Protein AF-A0A965Y300-F1 (afdb_monomer)

pLDDT: mean 91.65, std 8.24, range [43.53, 98.25]

Solvent-accessible surface area (backbone atoms only — not comparable to full-atom values): 9034 Å² total; per-residue (Å²): 106,42,40,61,54,12,50,71,74,37,79,78,33,59,65,44,35,56,53,56,59,68,50,30,27,71,57,97,33,49,33,49,81,75,64,31,60,36,28,27,30,30,37,15,33,49,29,26,49,52,51,49,49,50,38,57,77,46,62,41,74,92,46,74,70,48,49,50,31,40,51,47,46,22,57,44,18,36,52,26,38,32,55,70,22,31,49,30,15,43,50,11,29,53,51,39,38,74,78,44,101,51,51,55,56,37,67,72,44,45,48,37,41,46,47,37,40,78,49,11,23,47,11,39,69,69,32,56,67,47,6,21,50,49,15,30,49,32,53,53,42,44,76,54,51,47,64,80,52,72,62,73,58,84,57,43,54,60,52,29,44,51,55,47,48,69,54,48,52,60,50,54,50,56,54,55,58,57,75,78,106

Radius of gyration: 16.43 Å; Cα contacts (8 Å, |Δi|>4): 284; chains: 1; bounding box: 40×44×45 Å

Foldseek 3Di:
DLLVVLCVVDVPLVVLLVVLQLALLQPQDQSCVVRHRSSLSNQLVQQLVLLVVLCVVLLEDDDDLLVVLSNVRSVCSSRRAGSNLLVLLLLLLVVLCVPDPDGSHDPLSSNLSSLLSVCSSLCSPLHSVSNSPSSNQLSVQLVPCCVVCVVPDPPSSVVSSVVSCVPSVVVSVVVVVVVVD

Mean predicted aligned error: 4.41 Å

Sequence (181 aa):
LFIITGIFLDRESIPSLRSLWRNSGRLIADFVDMFDFPATLINMGASGLLATGYLYFSGGDFNGPTLGGLLTIAGFSAMGKTPVNITPILLGVMLGSVTKTWSLTDPPIQLAALFSTTLAPIAGEFGWMAGVLAGYIHSSVVLNVGVLHAGFNLYNNGFAGGMVAAILVPLLEAFRGREKR

Secondary structure (DSSP, 8-state):
-HHHHHHHH-TT-HHHHHHHHT----S--BHHHHT-HHHHHHHHHHHHHHHHHHHHHTT---SHHHHHHHHHHHHHTTBT--HHHHHHHHHHHHHHHHHSS--TTSHHHHHHHHHHGGGHHHHHHH-HHHHHHHHHHHHHHHHHHHHHTTT--TTHHHHHHHHHHHHHHHHHHHHHHHHT-

Nearest PDB structures (foldseek):
  5f3q-assembly1_B  TM=2.244E-01  e=4.423E+00  Entamoeba histolytica

Structure (mmCIF, N/CA/C/O backbone):
data_AF-A0A965Y300-F1
#
_entry.id   AF-A0A965Y300-F1
#
loop_
_atom_site.group_PDB
_atom_site.id
_atom_site.type_symbol
_atom_site.label_atom_id
_atom_site.label_alt_id
_atom_site.label_comp_id
_atom_site.label_asym_id
_atom_site.label_entity_id
_atom_site.label_seq_id
_atom_site.pdbx_PDB_ins_code
_atom_site.Cartn_x
_atom_site.Cartn_y
_atom_site.Cartn_z
_atom_site.occupancy
_atom_site.B_iso_or_equiv
_atom_site.auth_seq_id
_atom_site.auth_comp_id
_atom_site.auth_asym_id
_atom_site.auth_atom_id
_atom_site.pdbx_PDB_model_num
ATOM 1 N N . LEU A 1 1 ? -3.215 -15.443 11.791 1.00 88.19 1 LEU A N 1
ATOM 2 C CA . LEU A 1 1 ? -2.786 -15.111 13.168 1.00 88.19 1 LEU A CA 1
ATOM 3 C C . LEU A 1 1 ? -3.402 -13.797 13.640 1.00 88.19 1 LEU A C 1
ATOM 5 O O . LEU A 1 1 ? -4.291 -13.877 14.467 1.00 88.19 1 LEU A O 1
ATOM 9 N N . PHE A 1 2 ? -3.046 -12.634 13.074 1.00 92.88 2 PHE A N 1
ATOM 10 C CA . PHE A 1 2 ? -3.526 -11.330 13.573 1.00 92.88 2 PHE A CA 1
ATOM 11 C C . PHE A 1 2 ? -5.050 -11.191 13.697 1.00 92.88 2 PHE A C 1
ATOM 13 O O . PHE A 1 2 ? -5.520 -10.774 14.746 1.00 92.88 2 PHE A O 1
ATOM 20 N N . ILE A 1 3 ? -5.822 -11.616 12.688 1.00 92.44 3 ILE A N 1
ATOM 21 C CA . ILE A 1 3 ? -7.298 -11.584 12.752 1.00 92.44 3 ILE A CA 1
ATOM 22 C C . ILE A 1 3 ? -7.816 -12.425 13.921 1.00 92.44 3 ILE A C 1
ATOM 24 O O . ILE A 1 3 ? -8.642 -11.970 14.701 1.00 92.44 3 ILE A O 1
ATOM 28 N N . ILE A 1 4 ? -7.297 -13.647 14.054 1.00 91.56 4 ILE A N 1
ATOM 29 C CA . ILE A 1 4 ? -7.693 -14.581 15.110 1.00 91.56 4 ILE A CA 1
ATOM 30 C C . ILE A 1 4 ? -7.360 -13.975 16.478 1.00 91.56 4 ILE A C 1
ATOM 32 O O . ILE A 1 4 ? -8.224 -13.913 17.344 1.00 91.56 4 ILE A O 1
ATOM 36 N N . THR A 1 5 ? -6.137 -13.469 16.653 1.00 91.06 5 THR A N 1
ATOM 37 C CA . THR A 1 5 ? -5.694 -12.824 17.894 1.00 91.06 5 THR A CA 1
ATOM 38 C C . THR A 1 5 ? -6.539 -11.598 18.236 1.00 91.06 5 THR A C 1
ATOM 40 O O . THR A 1 5 ? -6.961 -11.474 19.379 1.00 91.06 5 THR A O 1
ATOM 43 N N . GLY A 1 6 ? -6.846 -10.730 17.269 1.00 90.06 6 GLY A N 1
ATOM 44 C CA . GLY A 1 6 ? -7.696 -9.560 17.499 1.00 90.06 6 GLY A CA 1
ATOM 45 C C . GLY A 1 6 ? -9.111 -9.937 17.948 1.00 90.06 6 GLY A C 1
ATOM 46 O O . GLY A 1 6 ? -9.593 -9.397 18.935 1.00 90.06 6 GLY A O 1
ATOM 47 N N . ILE A 1 7 ? -9.729 -10.943 17.315 1.00 89.19 7 ILE A N 1
ATOM 48 C CA . ILE A 1 7 ? -11.056 -11.451 17.715 1.00 89.19 7 ILE A CA 1
ATOM 49 C C . ILE A 1 7 ? -11.035 -12.068 19.124 1.00 89.19 7 ILE A C 1
ATOM 51 O O . ILE A 1 7 ? -12.022 -11.978 19.854 1.00 89.19 7 ILE A O 1
ATOM 55 N N . PHE A 1 8 ? -9.934 -12.720 19.515 1.00 90.75 8 PHE A N 1
ATOM 56 C CA . PHE A 1 8 ? -9.790 -13.279 20.863 1.00 90.75 8 PHE A CA 1
ATOM 57 C C . PHE A 1 8 ? -9.576 -12.214 21.940 1.00 90.75 8 PHE A C 1
ATOM 59 O O . PHE A 1 8 ? -10.018 -12.424 23.066 1.00 90.75 8 PHE A O 1
ATOM 66 N N . LEU A 1 9 ? -8.894 -11.113 21.613 1.00 90.00 9 LEU A N 1
ATOM 67 C CA . LEU A 1 9 ? -8.632 -10.027 22.557 1.00 90.00 9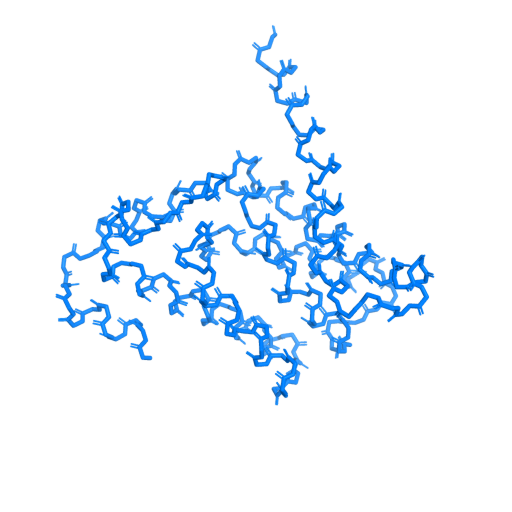 LEU A CA 1
ATOM 68 C C . LEU A 1 9 ? -9.880 -9.191 22.833 1.00 90.00 9 LEU A C 1
ATOM 70 O O . LEU A 1 9 ? -10.108 -8.831 23.983 1.00 90.00 9 LEU A O 1
ATOM 74 N N . ASP A 1 10 ? -10.685 -8.913 21.808 1.00 84.12 10 ASP A N 1
ATOM 75 C CA . ASP A 1 10 ? -11.967 -8.241 21.992 1.00 84.12 10 ASP A CA 1
ATOM 76 C C . ASP A 1 10 ? -12.970 -8.596 20.885 1.00 84.12 10 ASP A C 1
ATOM 78 O O . ASP A 1 10 ? -12.745 -8.350 19.693 1.00 84.12 10 ASP A O 1
ATOM 82 N N . ARG A 1 11 ? -14.114 -9.152 21.299 1.00 69.56 11 ARG A N 1
ATOM 83 C CA . ARG A 1 11 ? -15.220 -9.520 20.405 1.00 69.56 11 ARG A CA 1
ATOM 84 C C . ARG A 1 11 ? -16.096 -8.327 20.018 1.00 69.56 11 ARG A C 1
ATOM 86 O O . ARG A 1 11 ? -16.776 -8.410 18.999 1.00 69.56 11 ARG A O 1
ATOM 93 N N . GLU A 1 12 ? -16.036 -7.228 20.768 1.00 74.12 12 GLU A N 1
ATOM 94 C CA . GLU A 1 12 ? -16.766 -5.985 20.490 1.00 74.12 12 GLU A CA 1
ATOM 95 C C . GLU A 1 12 ? -15.951 -5.007 19.621 1.00 74.12 12 GLU A C 1
ATOM 97 O O . GLU A 1 12 ? -16.368 -3.877 19.406 1.00 74.12 12 GLU A O 1
ATOM 102 N N . SER A 1 13 ? -14.827 -5.435 19.030 1.00 75.88 13 SER A N 1
ATOM 103 C CA . SER A 1 13 ? -13.944 -4.600 18.187 1.00 75.88 13 SER A CA 1
ATOM 104 C C . SER A 1 13 ? -14.524 -4.217 16.808 1.00 75.88 13 SER A C 1
ATOM 106 O O . SER A 1 13 ? -13.908 -3.479 16.033 1.00 75.88 13 SER A O 1
ATOM 108 N N . ILE A 1 14 ? -15.730 -4.688 16.467 1.00 78.38 14 ILE A N 1
ATOM 109 C CA . ILE A 1 14 ? -16.374 -4.468 15.159 1.00 78.38 14 ILE A CA 1
ATOM 110 C C . ILE A 1 14 ? -16.688 -2.979 14.880 1.00 78.38 14 ILE A C 1
ATOM 112 O O . ILE A 1 14 ? -16.413 -2.517 13.764 1.00 78.38 14 ILE A O 1
ATOM 116 N N . PRO A 1 15 ? -17.242 -2.185 15.821 1.00 84.19 15 PRO A N 1
ATOM 117 C CA . PRO A 1 15 ? -17.490 -0.759 15.609 1.00 84.19 15 PRO A CA 1
ATOM 118 C C . PRO A 1 15 ? -16.193 0.046 15.442 1.00 84.19 15 PRO A C 1
ATOM 120 O O . PRO A 1 15 ? -16.130 0.915 14.563 1.00 84.19 15 PRO A O 1
ATOM 123 N N . SER A 1 16 ? -15.151 -0.275 16.219 1.00 87.38 16 SER A N 1
ATOM 124 C CA . SER A 1 16 ? -13.811 0.313 16.083 1.00 87.38 16 SER A CA 1
ATOM 125 C C . SER A 1 16 ? -13.220 0.015 14.710 1.00 87.38 16 SER A C 1
ATOM 127 O O . SER A 1 16 ? -12.802 0.935 14.011 1.00 87.38 16 SER A O 1
ATOM 129 N N . LEU A 1 17 ? -13.295 -1.240 14.248 1.00 90.06 17 LEU A N 1
ATOM 130 C CA . LEU A 1 17 ? -12.824 -1.645 12.921 1.00 90.06 17 LEU A CA 1
ATOM 131 C C . LEU A 1 17 ? -13.546 -0.900 11.792 1.00 90.06 17 LEU A C 1
ATOM 133 O O . LEU A 1 17 ? -12.923 -0.461 10.825 1.00 90.06 17 LEU A O 1
ATOM 137 N N . ARG A 1 18 ? -14.865 -0.711 11.914 1.00 89.31 18 ARG A N 1
ATOM 138 C CA . ARG A 1 18 ? -15.644 0.046 10.924 1.00 89.31 18 ARG A CA 1
ATOM 139 C C . ARG A 1 18 ? -15.222 1.513 10.870 1.00 89.31 18 ARG A C 1
ATOM 141 O O . ARG A 1 18 ? -15.182 2.093 9.784 1.00 89.31 18 ARG A O 1
ATOM 148 N N . SER A 1 19 ? -14.938 2.112 12.022 1.00 90.00 19 SER A N 1
ATOM 149 C CA . SER A 1 19 ? -14.438 3.487 12.114 1.00 90.00 19 SER A CA 1
ATOM 150 C C . SER A 1 19 ? -13.020 3.599 11.547 1.00 90.00 19 SER A C 1
ATOM 152 O O . SER A 1 19 ? -12.747 4.514 10.771 1.00 90.00 19 SER A O 1
ATOM 154 N N . LEU A 1 20 ? -12.170 2.608 11.825 1.00 92.38 20 LEU A N 1
ATOM 155 C CA . LEU A 1 20 ? -10.817 2.483 11.288 1.00 92.38 20 LEU A CA 1
ATOM 156 C C . LEU A 1 20 ? -10.834 2.419 9.756 1.00 92.38 20 LEU A C 1
ATOM 158 O O . LEU A 1 20 ? -10.138 3.188 9.100 1.00 92.38 20 LEU A O 1
ATOM 162 N N . TRP A 1 21 ? -11.683 1.585 9.152 1.00 92.19 21 TRP A N 1
ATOM 163 C CA . TRP A 1 21 ? -11.785 1.475 7.688 1.00 92.19 21 TRP A CA 1
ATOM 164 C C . TRP A 1 21 ? -12.327 2.721 6.986 1.00 92.19 21 TRP A C 1
ATOM 166 O O . TRP A 1 21 ? -12.150 2.862 5.777 1.00 92.19 21 TRP A O 1
ATOM 176 N N . ARG A 1 22 ? -12.973 3.627 7.725 1.00 88.94 22 ARG A N 1
ATOM 177 C CA . ARG A 1 22 ? -13.424 4.932 7.219 1.00 88.94 22 ARG A CA 1
ATOM 178 C C . ARG A 1 22 ? -12.369 6.027 7.365 1.00 88.94 22 ARG A C 1
ATOM 180 O O . ARG A 1 22 ? -12.574 7.121 6.846 1.00 88.94 22 ARG A O 1
ATOM 187 N N . ASN A 1 23 ? -11.271 5.766 8.070 1.00 90.62 23 ASN A N 1
ATOM 188 C CA . ASN A 1 23 ? -10.188 6.724 8.226 1.00 90.62 23 ASN A CA 1
ATOM 189 C C . ASN A 1 23 ? -9.423 6.900 6.903 1.00 90.62 23 ASN A C 1
ATOM 191 O O . ASN A 1 23 ? -9.138 5.923 6.210 1.00 90.62 23 ASN A O 1
ATOM 195 N N . SER A 1 24 ? -9.065 8.142 6.556 1.00 86.44 24 SER A N 1
ATOM 196 C CA . SER A 1 24 ? -8.336 8.425 5.313 1.00 86.44 24 SER A CA 1
ATOM 197 C C . SER A 1 24 ? -6.884 7.940 5.342 1.00 86.44 24 SER A C 1
ATOM 199 O O . SER A 1 24 ? -6.310 7.670 4.289 1.00 86.44 24 SER A O 1
ATOM 201 N N . GLY A 1 25 ? -6.285 7.812 6.531 1.00 80.44 25 GLY A N 1
ATOM 202 C CA . GLY A 1 25 ? -4.898 7.389 6.718 1.00 80.44 25 GLY A CA 1
ATOM 203 C C . GLY A 1 25 ? -3.850 8.440 6.347 1.00 80.44 25 GLY A C 1
ATOM 204 O O . GLY A 1 25 ? -2.675 8.108 6.232 1.00 80.44 25 GLY A O 1
ATOM 205 N N . ARG A 1 26 ? -4.263 9.695 6.110 1.00 75.06 26 ARG A N 1
ATOM 206 C CA . ARG A 1 26 ? -3.400 10.776 5.602 1.00 75.06 26 ARG A CA 1
ATOM 207 C C . ARG A 1 26 ? -2.454 11.382 6.643 1.00 75.06 26 ARG A C 1
ATOM 209 O O . ARG A 1 26 ? -1.365 11.821 6.284 1.00 75.06 26 ARG A O 1
ATOM 216 N N . LEU A 1 27 ? -2.871 11.464 7.902 1.00 63.09 27 LEU A N 1
ATOM 217 C CA . LEU A 1 27 ? -1.995 11.887 9.001 1.00 63.09 27 LEU A CA 1
ATOM 218 C C . LEU A 1 27 ? -1.149 10.688 9.453 1.00 63.09 27 LEU A C 1
ATOM 220 O O . LEU A 1 27 ? -1.460 9.567 9.056 1.00 63.09 27 LEU A O 1
ATOM 224 N N . ILE A 1 28 ? -0.093 10.897 10.254 1.00 66.62 28 ILE A N 1
ATOM 225 C CA . ILE A 1 28 ? 0.624 9.801 10.940 1.00 66.62 28 ILE A CA 1
ATOM 226 C C . ILE A 1 28 ? -0.380 9.158 11.907 1.00 66.62 28 ILE A C 1
ATOM 228 O O . ILE A 1 28 ? -0.468 9.518 13.074 1.00 66.62 28 ILE A O 1
ATOM 232 N N . ALA A 1 29 ? -1.242 8.311 11.354 1.00 74.56 29 ALA A N 1
ATOM 233 C CA . ALA A 1 29 ? -2.401 7.754 12.009 1.00 74.56 29 ALA A CA 1
ATOM 234 C C . ALA A 1 29 ? -1.941 6.474 12.678 1.00 74.56 29 ALA A C 1
ATOM 236 O O . ALA A 1 29 ? -1.864 5.432 12.030 1.00 74.56 29 ALA A O 1
ATOM 237 N N . ASP A 1 30 ? -1.580 6.576 13.949 1.00 87.69 30 ASP A N 1
ATOM 238 C CA . ASP A 1 30 ? -1.340 5.403 14.770 1.00 87.69 30 ASP A CA 1
ATOM 239 C C . ASP A 1 30 ? -2.695 4.778 15.117 1.00 87.69 30 ASP A C 1
ATOM 241 O O . ASP A 1 30 ? -3.427 5.266 15.975 1.00 87.69 30 ASP A O 1
ATOM 245 N N . PHE A 1 31 ? -3.082 3.724 14.395 1.00 90.69 31 PHE A N 1
ATOM 246 C CA . PHE A 1 31 ? -4.386 3.094 14.600 1.00 90.69 31 PHE A CA 1
ATOM 247 C C . PHE A 1 31 ? -4.508 2.396 15.955 1.00 90.69 31 PHE A C 1
ATOM 249 O O . PHE A 1 31 ? -5.631 2.249 16.445 1.00 90.69 31 PHE A O 1
ATOM 256 N N . VAL A 1 32 ? -3.382 2.021 16.576 1.00 90.75 32 VAL A N 1
ATOM 257 C CA . VAL A 1 32 ? -3.384 1.433 17.920 1.00 90.75 32 VAL A CA 1
ATOM 258 C C . VAL A 1 32 ? -3.837 2.471 18.940 1.00 90.75 32 VAL A C 1
ATOM 260 O O . VAL A 1 32 ? -4.654 2.151 19.799 1.00 90.75 32 VAL A O 1
ATOM 263 N N . ASP A 1 33 ? -3.343 3.703 18.812 1.00 89.81 33 ASP A N 1
ATOM 264 C CA . ASP A 1 33 ? -3.707 4.826 19.682 1.00 89.81 33 ASP A CA 1
ATOM 265 C C . ASP A 1 33 ? -5.100 5.394 19.348 1.00 89.81 33 ASP A C 1
ATOM 267 O O . ASP A 1 33 ? -5.886 5.719 20.233 1.00 89.81 33 ASP A O 1
ATOM 271 N N . MET A 1 34 ? -5.446 5.477 18.059 1.00 89.00 34 MET A N 1
ATOM 272 C CA . MET A 1 34 ? -6.677 6.135 17.602 1.00 89.00 34 MET A CA 1
ATOM 273 C C . MET A 1 34 ? -7.957 5.298 17.726 1.00 89.00 34 MET A C 1
ATOM 275 O O . MET A 1 34 ? -9.037 5.882 17.831 1.00 89.00 34 MET A O 1
ATOM 279 N N . PHE A 1 35 ? -7.877 3.969 17.616 1.00 87.81 35 PHE A N 1
ATOM 280 C CA . PHE A 1 35 ? -9.060 3.099 17.589 1.00 87.81 35 PHE A CA 1
ATOM 281 C C . PHE A 1 35 ? -9.017 2.072 18.709 1.00 87.81 35 PHE A C 1
ATOM 283 O O . PHE A 1 35 ? -9.847 2.141 19.607 1.00 87.81 35 PHE A O 1
ATOM 290 N N . ASP A 1 36 ? -8.071 1.138 18.631 1.00 89.69 36 ASP A N 1
ATOM 291 C CA . ASP A 1 36 ? -7.703 0.169 19.663 1.00 89.69 36 ASP A CA 1
ATOM 292 C C . ASP A 1 36 ? -6.701 -0.850 19.075 1.00 89.69 36 ASP A C 1
ATOM 294 O O . ASP A 1 36 ? -6.490 -0.971 17.858 1.00 89.69 36 ASP A O 1
ATOM 298 N N . PHE A 1 37 ? -6.060 -1.618 19.956 1.00 92.50 37 PHE A N 1
ATOM 299 C CA . PHE A 1 37 ? -5.127 -2.668 19.555 1.00 92.50 37 PHE A CA 1
ATOM 300 C C . PHE A 1 37 ? -5.806 -3.846 18.816 1.00 92.50 37 PHE A C 1
ATOM 302 O O . PHE A 1 37 ? -5.288 -4.257 17.770 1.00 92.50 37 PHE A O 1
ATOM 309 N N . PRO A 1 38 ? -6.956 -4.396 19.271 1.00 93.62 38 PRO A N 1
ATOM 310 C CA . PRO A 1 38 ? -7.603 -5.528 18.605 1.00 93.62 38 PRO A CA 1
ATOM 311 C C . PRO A 1 38 ? -8.089 -5.228 17.179 1.00 93.62 38 PRO A C 1
ATOM 313 O O . PRO A 1 38 ? -7.806 -6.020 16.275 1.00 93.62 38 PRO A O 1
ATOM 316 N N . ALA A 1 39 ? -8.756 -4.094 16.926 1.00 93.50 39 ALA A N 1
ATOM 317 C CA . ALA A 1 39 ? -9.197 -3.728 15.578 1.00 93.50 39 ALA A CA 1
ATOM 318 C C . ALA A 1 39 ? -8.005 -3.440 14.665 1.00 93.50 39 ALA A C 1
ATOM 320 O O . ALA A 1 39 ? -8.040 -3.798 13.485 1.00 93.50 39 ALA A O 1
ATOM 321 N N . THR A 1 40 ? -6.919 -2.877 15.205 1.00 94.81 40 THR A N 1
ATOM 322 C CA . THR A 1 40 ? -5.676 -2.694 14.447 1.00 94.81 40 THR A CA 1
ATOM 323 C C . THR A 1 40 ? -5.086 -4.033 14.009 1.00 94.81 40 THR A C 1
ATOM 325 O O . THR A 1 40 ? -4.780 -4.198 12.829 1.00 94.81 40 THR A O 1
ATOM 328 N N . LEU A 1 41 ? -5.013 -5.037 14.892 1.00 95.62 41 LEU A N 1
ATOM 329 C CA . LEU A 1 41 ? -4.569 -6.387 14.516 1.00 95.62 41 LEU A CA 1
ATOM 330 C C . LEU A 1 41 ? -5.465 -7.013 13.437 1.00 95.62 41 LEU A C 1
ATOM 332 O O . LEU A 1 41 ? -4.962 -7.601 12.474 1.00 95.62 41 LEU A O 1
ATOM 336 N N . ILE A 1 42 ? -6.788 -6.869 13.558 1.00 96.06 42 ILE A N 1
ATOM 337 C CA . ILE A 1 42 ? -7.721 -7.365 12.538 1.00 96.06 42 ILE A CA 1
ATOM 338 C C . ILE A 1 42 ? -7.466 -6.662 11.200 1.00 96.06 42 ILE A C 1
ATOM 340 O O . ILE A 1 42 ? -7.365 -7.336 10.175 1.00 96.06 42 ILE A O 1
ATOM 344 N N . ASN A 1 43 ? -7.282 -5.339 11.201 1.00 96.56 43 ASN A N 1
ATOM 345 C CA . ASN A 1 43 ? -6.962 -4.563 10.006 1.00 96.56 43 ASN A CA 1
ATOM 346 C C . ASN A 1 43 ? -5.634 -4.999 9.365 1.00 96.56 43 ASN A C 1
ATOM 348 O O . ASN A 1 43 ? -5.590 -5.243 8.162 1.00 96.56 43 ASN A O 1
ATOM 352 N N . MET A 1 44 ? -4.575 -5.179 10.160 1.00 97.19 44 MET A N 1
ATOM 353 C CA . MET A 1 44 ? -3.276 -5.667 9.682 1.00 97.19 44 MET A CA 1
ATOM 354 C C . MET A 1 44 ? -3.392 -7.039 9.017 1.00 97.19 44 MET A C 1
ATOM 356 O O . MET A 1 44 ? -2.845 -7.267 7.936 1.00 97.19 44 MET A O 1
ATOM 360 N N . GLY A 1 45 ? -4.137 -7.953 9.641 1.00 97.31 45 GLY A N 1
ATOM 361 C CA . GLY A 1 45 ? -4.388 -9.275 9.084 1.00 97.31 45 GLY A CA 1
ATOM 362 C C . GLY A 1 45 ? -5.234 -9.235 7.810 1.00 97.31 45 GLY A C 1
ATOM 363 O O . GLY A 1 45 ? -4.912 -9.935 6.853 1.00 97.31 45 GLY A O 1
ATOM 364 N N . ALA A 1 46 ? -6.276 -8.403 7.769 1.00 97.19 46 ALA A N 1
ATOM 365 C CA . ALA A 1 46 ? -7.141 -8.248 6.603 1.00 97.19 46 ALA A CA 1
ATOM 366 C C . ALA A 1 46 ? -6.391 -7.640 5.407 1.00 97.19 46 ALA A C 1
ATOM 368 O O . ALA A 1 46 ? -6.496 -8.157 4.298 1.00 97.19 46 ALA A O 1
ATOM 369 N N . SER A 1 47 ? -5.585 -6.598 5.628 1.00 97.75 47 SER A N 1
ATOM 370 C CA . SER A 1 47 ? -4.738 -5.994 4.592 1.00 97.75 47 SER A CA 1
ATOM 371 C C . SER A 1 47 ? -3.677 -6.967 4.078 1.00 97.75 47 SER A C 1
ATOM 373 O O . SER A 1 47 ? -3.438 -7.039 2.874 1.00 97.75 47 SER A O 1
ATOM 375 N N . GLY A 1 48 ? -3.070 -7.751 4.977 1.00 97.50 48 GLY A N 1
ATOM 376 C CA . GLY A 1 48 ? -2.142 -8.815 4.603 1.00 97.50 48 GLY A CA 1
ATOM 377 C C . GLY A 1 48 ? -2.811 -9.870 3.719 1.00 97.50 48 GLY A C 1
ATOM 378 O O . GLY A 1 48 ? -2.299 -10.172 2.647 1.00 97.50 48 GLY A O 1
ATOM 379 N N . LEU A 1 49 ? -3.990 -10.367 4.113 1.00 97.81 49 LEU A N 1
ATOM 380 C CA . LEU A 1 49 ? -4.761 -11.326 3.313 1.00 97.81 49 LEU A CA 1
ATOM 381 C C . LEU A 1 49 ? -5.201 -10.751 1.966 1.00 97.81 49 LEU A C 1
ATOM 383 O O . LEU A 1 49 ? -5.140 -11.465 0.969 1.00 97.81 49 LEU A O 1
ATOM 387 N N . LEU A 1 50 ? -5.606 -9.479 1.916 1.00 98.19 50 LEU A N 1
ATOM 388 C CA . LEU A 1 50 ? -5.935 -8.797 0.665 1.00 98.19 50 LEU A CA 1
ATOM 389 C C . LEU A 1 50 ? -4.731 -8.793 -0.285 1.00 98.19 50 LEU A C 1
ATOM 391 O O . LEU A 1 50 ? -4.865 -9.173 -1.446 1.00 98.19 50 LEU A O 1
ATOM 395 N N . ALA A 1 51 ? -3.553 -8.405 0.205 1.00 97.6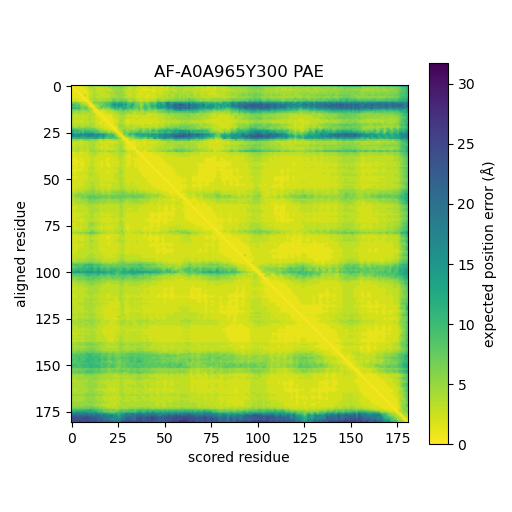2 51 ALA A N 1
ATOM 396 C CA . ALA A 1 51 ? -2.339 -8.362 -0.602 1.00 97.62 51 ALA A CA 1
ATOM 397 C C . ALA A 1 51 ? -1.852 -9.762 -1.012 1.00 97.62 51 ALA A C 1
ATOM 399 O O . ALA A 1 51 ? -1.413 -9.960 -2.143 1.00 97.62 51 ALA A O 1
ATOM 400 N N . THR A 1 52 ? -1.967 -10.751 -0.121 1.00 97.94 52 THR A N 1
ATOM 401 C CA . THR A 1 52 ? -1.666 -12.155 -0.433 1.00 97.94 52 THR A CA 1
ATOM 402 C C . THR A 1 52 ? -2.618 -12.702 -1.490 1.00 97.94 52 THR A C 1
ATOM 404 O O . THR A 1 52 ? -2.168 -13.338 -2.438 1.00 97.94 52 THR A O 1
ATOM 407 N N . GLY A 1 53 ? -3.918 -12.429 -1.360 1.00 97.62 53 GLY A N 1
ATOM 408 C CA . GLY A 1 53 ? -4.924 -12.808 -2.346 1.00 97.62 53 GLY A CA 1
ATOM 409 C C . GLY A 1 53 ? -4.644 -12.163 -3.698 1.00 97.62 53 GLY A C 1
ATOM 410 O O . GLY A 1 53 ? -4.626 -12.862 -4.705 1.00 97.62 53 GLY A O 1
ATOM 411 N N . TYR A 1 54 ? -4.339 -10.863 -3.718 1.00 97.25 54 TYR A N 1
ATOM 412 C CA . TYR A 1 54 ? -3.925 -10.159 -4.930 1.00 97.25 54 TYR A CA 1
ATOM 413 C C . TYR A 1 54 ? -2.749 -10.857 -5.622 1.00 97.25 54 TYR A C 1
ATOM 415 O O . TYR A 1 54 ? -2.861 -11.186 -6.799 1.00 97.25 54 TYR A O 1
ATOM 423 N N . LEU A 1 55 ? -1.665 -11.134 -4.886 1.00 97.12 55 LEU A N 1
ATOM 424 C CA . LEU A 1 55 ? -0.473 -11.780 -5.437 1.00 97.12 55 LEU A CA 1
ATOM 425 C C . LEU A 1 55 ? -0.779 -13.188 -5.968 1.00 97.12 55 LEU A C 1
ATOM 427 O O . LEU A 1 55 ? -0.320 -13.560 -7.042 1.00 97.12 55 LEU A O 1
ATOM 431 N N . TYR A 1 56 ? -1.581 -13.963 -5.236 1.00 97.00 56 TYR A N 1
ATOM 432 C CA . TYR A 1 56 ? -1.977 -15.307 -5.649 1.00 97.00 56 TYR A CA 1
ATOM 433 C C . TYR A 1 56 ? -2.813 -15.284 -6.937 1.00 97.00 56 TYR A C 1
ATOM 435 O O . TYR A 1 56 ? -2.508 -15.999 -7.890 1.00 97.00 56 TYR A O 1
ATOM 443 N N . PHE A 1 57 ? -3.842 -14.432 -7.003 1.00 95.19 57 PHE A N 1
ATOM 444 C CA . PHE A 1 57 ? -4.711 -14.330 -8.179 1.00 95.19 57 PHE A CA 1
ATOM 445 C C . PHE A 1 57 ? -4.030 -13.671 -9.382 1.00 95.19 57 PHE A C 1
ATOM 447 O O . PHE A 1 57 ? -4.425 -13.938 -10.514 1.00 95.19 57 PHE A O 1
ATOM 454 N N . SER A 1 58 ? -2.996 -12.851 -9.169 1.00 91.94 58 SER A N 1
ATOM 455 C CA . SER A 1 58 ? -2.186 -12.291 -10.252 1.00 91.94 58 SER A CA 1
ATOM 456 C C . SER A 1 58 ? -1.157 -13.277 -10.822 1.00 91.94 58 SER A C 1
ATOM 458 O O . SER A 1 58 ? -0.415 -12.902 -11.726 1.00 91.94 58 SER A O 1
ATOM 460 N N . GLY A 1 59 ? -1.081 -14.507 -10.296 1.00 92.94 59 GLY A N 1
ATOM 461 C CA . GLY A 1 59 ? -0.078 -15.500 -10.693 1.00 92.94 59 GLY A CA 1
ATOM 462 C C . GLY A 1 59 ? 1.330 -15.148 -10.213 1.00 92.94 59 GLY A C 1
ATOM 463 O O . GLY A 1 59 ? 2.301 -15.442 -10.904 1.00 92.94 59 GLY A O 1
ATOM 464 N N . GLY A 1 60 ? 1.434 -14.448 -9.081 1.00 92.50 60 GLY A N 1
ATOM 465 C CA . GLY A 1 60 ? 2.699 -13.999 -8.523 1.00 92.50 60 GLY A CA 1
ATOM 466 C C . GLY A 1 60 ? 3.438 -15.062 -7.715 1.00 92.50 60 GLY A C 1
ATOM 467 O O . GLY A 1 60 ? 2.838 -15.983 -7.158 1.00 92.50 60 GLY A O 1
ATOM 468 N N . ASP A 1 61 ? 4.756 -14.899 -7.614 1.00 92.06 61 ASP A N 1
ATOM 469 C CA . ASP A 1 61 ? 5.624 -15.854 -6.933 1.00 92.06 61 ASP A CA 1
ATOM 470 C C . ASP A 1 61 ? 5.763 -15.519 -5.448 1.00 92.06 61 ASP A C 1
ATOM 472 O O . ASP A 1 61 ? 5.966 -14.367 -5.058 1.00 92.06 61 ASP A O 1
ATOM 476 N N . PHE A 1 62 ? 5.748 -16.546 -4.601 1.00 95.25 62 PHE A N 1
ATOM 477 C CA . PHE A 1 62 ? 6.035 -16.414 -3.173 1.00 95.25 62 PHE A CA 1
ATOM 478 C C . PHE A 1 62 ? 7.530 -16.629 -2.922 1.00 95.25 62 PHE A C 1
ATOM 480 O O . PHE A 1 62 ? 8.000 -17.753 -2.767 1.00 95.25 62 PHE A O 1
ATOM 487 N N . ASN A 1 63 ? 8.286 -15.533 -2.890 1.00 95.56 63 ASN A N 1
ATOM 488 C CA . ASN A 1 63 ? 9.731 -15.510 -2.677 1.00 95.56 63 ASN A CA 1
ATOM 489 C C . ASN A 1 63 ? 10.112 -14.430 -1.648 1.00 95.56 63 ASN A C 1
ATOM 491 O O . ASN A 1 63 ? 9.253 -13.725 -1.123 1.00 95.56 63 ASN A O 1
ATOM 495 N N . GLY A 1 64 ? 11.402 -14.304 -1.323 1.00 96.44 64 GLY A N 1
ATOM 496 C CA . GLY A 1 64 ? 11.876 -13.357 -0.303 1.00 96.44 64 GLY A CA 1
ATOM 497 C C . GLY A 1 64 ? 11.369 -11.917 -0.506 1.00 96.44 64 GLY A C 1
ATOM 498 O O . GLY A 1 64 ? 10.744 -11.372 0.407 1.00 96.44 64 GLY A O 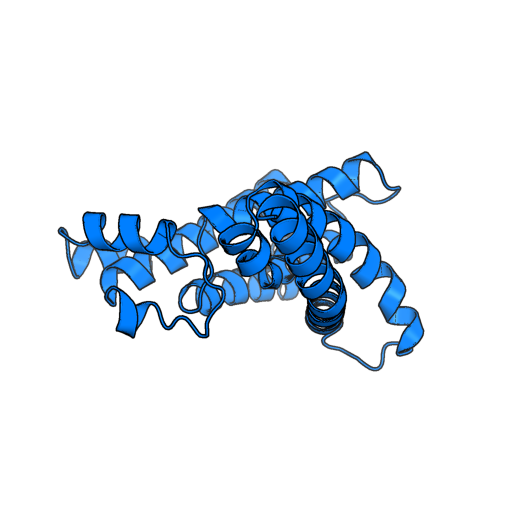1
ATOM 499 N N . PRO A 1 65 ? 11.578 -11.302 -1.685 1.00 94.88 65 PRO A N 1
ATOM 500 C CA . PRO A 1 65 ? 11.070 -9.963 -1.985 1.00 94.88 65 PRO A CA 1
ATOM 501 C C . PRO A 1 65 ? 9.551 -9.796 -1.846 1.00 94.88 65 PRO A C 1
ATOM 503 O O . PRO A 1 65 ? 9.103 -8.828 -1.226 1.00 94.88 65 PRO A O 1
ATOM 506 N N . THR A 1 66 ? 8.748 -10.721 -2.384 1.00 96.31 66 THR A N 1
ATOM 507 C CA . THR A 1 66 ? 7.281 -10.607 -2.315 1.00 96.31 66 THR A CA 1
ATOM 508 C C . THR A 1 66 ? 6.760 -10.835 -0.899 1.00 96.31 66 THR A C 1
ATOM 510 O O . THR A 1 66 ? 5.900 -10.084 -0.443 1.00 96.31 66 THR A O 1
ATOM 513 N N . LEU A 1 67 ? 7.344 -11.770 -0.143 1.00 97.25 67 LEU A N 1
ATOM 514 C CA . LEU A 1 67 ? 7.059 -11.941 1.285 1.00 97.25 67 LEU A CA 1
ATOM 515 C C . LEU A 1 67 ? 7.418 -10.683 2.089 1.00 97.25 67 LEU A C 1
ATOM 517 O O . LEU A 1 67 ? 6.635 -10.255 2.936 1.00 97.25 67 LEU A O 1
ATOM 521 N N . GLY A 1 68 ? 8.552 -10.046 1.784 1.00 96.31 68 GLY A N 1
ATOM 522 C CA . GLY A 1 68 ? 8.934 -8.754 2.359 1.00 96.31 68 GLY A CA 1
ATOM 523 C C . GLY A 1 68 ? 7.892 -7.665 2.086 1.00 96.31 68 GLY A C 1
ATOM 524 O O . GLY A 1 68 ? 7.495 -6.941 3.001 1.00 96.31 68 GLY A O 1
ATOM 525 N N . GLY A 1 69 ? 7.387 -7.590 0.853 1.00 96.38 69 GLY A N 1
ATOM 526 C CA . GLY A 1 69 ? 6.287 -6.700 0.471 1.00 96.38 69 GLY A CA 1
ATOM 527 C C . GLY A 1 69 ? 4.993 -6.975 1.245 1.00 96.38 69 GLY A C 1
ATOM 528 O O . GLY A 1 69 ? 4.397 -6.051 1.797 1.00 96.38 69 GLY A O 1
ATOM 529 N N . LEU A 1 70 ? 4.588 -8.241 1.366 1.00 97.69 70 LEU A N 1
ATOM 530 C CA . LEU A 1 70 ? 3.390 -8.640 2.117 1.00 97.69 70 LEU A CA 1
ATOM 531 C C . LEU A 1 70 ? 3.492 -8.281 3.607 1.00 97.69 70 LEU A C 1
ATOM 533 O O . LEU A 1 70 ? 2.556 -7.712 4.173 1.00 97.69 70 LEU A O 1
ATOM 537 N N . LEU A 1 71 ? 4.638 -8.555 4.237 1.00 96.75 71 LEU A N 1
ATOM 538 C CA . LEU A 1 71 ? 4.886 -8.191 5.635 1.00 96.75 71 LEU A CA 1
ATOM 539 C C . LEU A 1 71 ? 4.929 -6.671 5.831 1.00 96.75 71 LEU A C 1
ATOM 541 O O . LEU A 1 71 ? 4.426 -6.173 6.835 1.00 96.75 71 LEU A O 1
ATOM 545 N N . THR A 1 72 ? 5.458 -5.930 4.854 1.00 95.62 72 THR A N 1
ATOM 546 C CA . THR A 1 72 ? 5.448 -4.460 4.853 1.00 95.62 72 THR A CA 1
ATOM 547 C C . THR A 1 72 ? 4.014 -3.932 4.845 1.00 95.62 72 THR A C 1
ATOM 549 O O . THR A 1 72 ? 3.673 -3.069 5.652 1.00 95.62 72 THR A O 1
ATOM 552 N N . ILE A 1 73 ? 3.144 -4.476 3.990 1.00 97.25 73 ILE A N 1
ATOM 553 C CA . ILE A 1 73 ? 1.727 -4.086 3.947 1.00 97.25 73 ILE A CA 1
ATOM 554 C C . ILE A 1 73 ? 1.049 -4.385 5.282 1.00 97.25 73 ILE A C 1
ATOM 556 O O . ILE A 1 73 ? 0.370 -3.512 5.824 1.00 97.25 73 ILE A O 1
ATOM 560 N N . ALA A 1 74 ? 1.251 -5.584 5.833 1.00 96.75 74 ALA A N 1
ATOM 561 C CA . ALA A 1 74 ? 0.679 -5.958 7.121 1.00 96.75 74 ALA A CA 1
ATOM 562 C C . ALA A 1 74 ? 1.163 -5.027 8.247 1.00 96.75 74 ALA A C 1
ATOM 564 O O . ALA A 1 74 ? 0.342 -4.520 9.003 1.00 96.75 74 ALA A O 1
ATOM 565 N N . GLY A 1 75 ? 2.467 -4.739 8.319 1.00 94.62 75 GLY A N 1
ATOM 566 C CA . GLY A 1 75 ? 3.064 -3.854 9.323 1.00 94.62 75 GLY A CA 1
ATOM 567 C C . GLY A 1 75 ? 2.554 -2.416 9.232 1.00 94.62 75 GLY A C 1
ATOM 568 O O . GLY A 1 75 ? 2.027 -1.873 10.199 1.00 94.62 75 GLY A O 1
ATOM 569 N N . PHE A 1 76 ? 2.621 -1.808 8.046 1.00 94.00 76 PHE A N 1
ATOM 570 C CA . PHE A 1 76 ? 2.166 -0.429 7.846 1.00 94.00 76 PHE A CA 1
ATOM 571 C C . PHE A 1 76 ? 0.641 -0.269 7.823 1.00 94.00 76 PHE A C 1
ATOM 573 O O . PHE A 1 76 ? 0.151 0.856 7.764 1.00 94.00 76 PHE A O 1
ATOM 580 N N . SER A 1 77 ? -0.127 -1.356 7.897 1.00 95.06 77 SER A N 1
ATOM 581 C CA . SER A 1 77 ? -1.574 -1.282 8.124 1.00 95.06 77 SER A CA 1
ATOM 582 C C . SER A 1 77 ? -1.938 -0.887 9.554 1.00 95.06 77 SER A C 1
ATOM 584 O O . SER A 1 77 ? -3.080 -0.523 9.801 1.00 95.06 77 SER A O 1
ATOM 586 N N . ALA A 1 78 ? -0.979 -0.860 10.482 1.00 93.88 78 ALA A N 1
ATOM 587 C CA . ALA A 1 78 ? -1.146 -0.143 11.745 1.00 93.88 78 ALA A CA 1
ATOM 588 C C . ALA A 1 78 ? -1.031 1.389 11.588 1.00 93.88 78 ALA A C 1
ATOM 590 O O . ALA A 1 78 ? -1.410 2.125 12.491 1.00 93.88 78 ALA A O 1
ATOM 591 N N . MET A 1 79 ? -0.520 1.867 10.444 1.00 91.31 79 MET A N 1
ATOM 592 C CA . MET A 1 79 ? -0.194 3.272 10.186 1.00 91.31 79 MET A CA 1
ATOM 593 C C . MET A 1 79 ? -0.900 3.808 8.933 1.00 91.31 79 MET A C 1
ATOM 595 O O . MET A 1 79 ? -0.267 4.093 7.913 1.00 91.31 79 MET A O 1
ATOM 599 N N . GLY A 1 80 ? -2.230 3.912 8.978 1.00 87.94 80 GLY A N 1
ATOM 600 C CA . GLY A 1 80 ? -2.998 4.601 7.933 1.00 87.94 80 GLY A CA 1
ATOM 601 C C . GLY A 1 80 ? -3.376 3.772 6.696 1.00 87.94 80 GLY A C 1
ATOM 602 O O . GLY A 1 80 ? -3.978 4.311 5.766 1.00 87.94 80 GLY A O 1
ATOM 603 N N . LYS A 1 81 ? -3.071 2.468 6.641 1.00 94.81 81 LYS A N 1
ATOM 604 C CA . LYS A 1 81 ? -3.508 1.597 5.527 1.00 94.81 81 LYS A CA 1
ATOM 605 C C . LYS A 1 81 ? -4.639 0.671 5.947 1.00 94.81 81 LYS A C 1
ATOM 607 O O . LYS A 1 81 ? -4.598 0.064 7.012 1.00 94.81 81 LYS A O 1
ATOM 612 N N . THR A 1 82 ? -5.630 0.530 5.083 1.00 96.50 82 THR A N 1
ATOM 613 C CA . THR A 1 82 ? -6.806 -0.319 5.272 1.00 96.50 82 THR A CA 1
ATOM 614 C C . THR A 1 82 ? -7.067 -1.115 3.995 1.00 96.50 82 THR A C 1
ATOM 616 O O . THR A 1 82 ? -6.671 -0.688 2.907 1.00 96.50 82 THR A O 1
ATOM 619 N N . PRO A 1 83 ? -7.789 -2.245 4.056 1.00 96.94 83 PRO A N 1
ATOM 620 C CA . PRO A 1 83 ? -8.182 -2.971 2.851 1.00 96.94 83 PRO A CA 1
ATOM 621 C C . PRO A 1 83 ? -8.931 -2.081 1.847 1.00 96.94 83 PRO A C 1
ATOM 623 O O . PRO A 1 83 ? -8.756 -2.208 0.634 1.00 96.94 83 PRO A O 1
ATOM 626 N N . VAL A 1 84 ? -9.724 -1.133 2.357 1.00 96.50 84 VAL A N 1
ATOM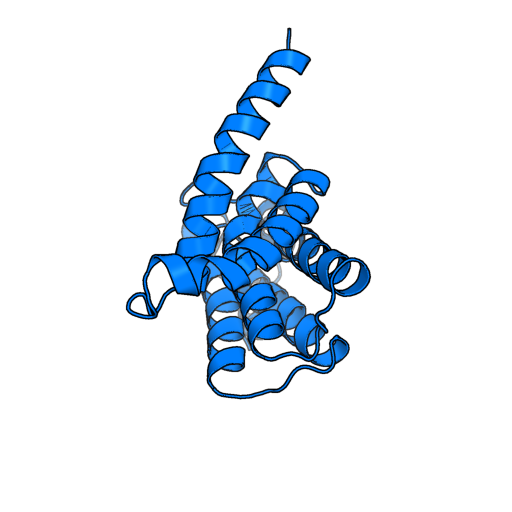 627 C CA . VAL A 1 84 ? -10.510 -0.192 1.552 1.00 96.50 84 VAL A CA 1
ATOM 628 C C . VAL A 1 84 ? -9.611 0.754 0.757 1.00 96.50 84 VAL A C 1
ATOM 630 O O . VAL A 1 84 ? -9.845 0.938 -0.431 1.00 96.50 84 VAL A O 1
ATOM 633 N N . ASN A 1 85 ? -8.571 1.334 1.361 1.00 96.75 85 ASN A N 1
ATOM 634 C CA . ASN A 1 85 ? -7.714 2.295 0.661 1.00 96.75 85 ASN A CA 1
ATOM 635 C C . ASN A 1 85 ? -6.558 1.637 -0.122 1.00 96.75 85 ASN A C 1
ATOM 637 O O . ASN A 1 85 ? -6.044 2.238 -1.063 1.00 96.75 85 ASN A O 1
ATOM 641 N N . ILE A 1 86 ? -6.202 0.384 0.186 1.00 98.06 86 ILE A N 1
ATOM 642 C CA . ILE A 1 86 ? -5.228 -0.421 -0.573 1.00 98.06 86 ILE A CA 1
ATOM 643 C C . ILE A 1 86 ? -5.800 -0.886 -1.916 1.00 98.06 86 ILE A C 1
ATOM 645 O O . ILE A 1 86 ? -5.127 -0.802 -2.943 1.00 98.06 86 ILE A O 1
ATOM 649 N N . THR A 1 87 ? -7.043 -1.372 -1.924 1.00 97.94 87 THR A N 1
ATOM 650 C CA . THR A 1 87 ? -7.678 -1.955 -3.117 1.00 97.94 87 THR A CA 1
ATOM 651 C C . THR A 1 87 ? -7.622 -1.058 -4.371 1.00 97.94 87 THR A C 1
ATOM 653 O O . THR A 1 87 ? -7.211 -1.563 -5.416 1.00 97.94 87 THR A O 1
ATOM 656 N N . PRO A 1 88 ? -7.946 0.253 -4.336 1.00 97.88 88 PRO A N 1
ATOM 657 C CA . PRO A 1 88 ? -7.874 1.098 -5.530 1.00 97.88 88 PRO A CA 1
ATOM 658 C C . PRO A 1 88 ? -6.452 1.222 -6.065 1.00 97.88 88 PRO A C 1
ATOM 660 O O . PRO A 1 88 ? -6.263 1.271 -7.275 1.00 97.88 88 PRO A O 1
ATOM 663 N N . ILE A 1 89 ? -5.451 1.241 -5.184 1.00 98.19 89 ILE A N 1
ATOM 664 C CA . ILE A 1 89 ? -4.046 1.311 -5.584 1.00 98.19 89 ILE A CA 1
ATOM 665 C C . ILE A 1 89 ? -3.676 0.062 -6.391 1.00 98.19 89 ILE A C 1
ATOM 667 O O . ILE A 1 89 ? -3.146 0.173 -7.496 1.00 98.19 89 ILE A O 1
ATOM 671 N N . LEU A 1 90 ? -4.030 -1.121 -5.878 1.00 97.81 90 LEU A N 1
ATOM 672 C CA . LEU A 1 90 ? -3.796 -2.397 -6.558 1.00 97.81 90 LEU A CA 1
ATOM 673 C C . LEU A 1 90 ? -4.534 -2.470 -7.902 1.00 97.81 90 LEU A C 1
ATOM 675 O O . LEU A 1 90 ? -3.947 -2.891 -8.899 1.00 97.81 90 LEU A O 1
ATOM 679 N N . LEU A 1 91 ? -5.781 -1.990 -7.965 1.00 97.44 91 LEU A N 1
ATOM 680 C CA . LEU A 1 91 ? -6.533 -1.884 -9.221 1.00 97.44 91 LEU A CA 1
ATOM 681 C C . LEU A 1 91 ? -5.859 -0.946 -10.229 1.00 97.44 91 LEU A C 1
ATOM 683 O O . LEU A 1 91 ? -5.856 -1.234 -11.422 1.00 97.44 91 LEU A O 1
ATOM 687 N N . GLY A 1 92 ? -5.254 0.149 -9.769 1.00 97.00 92 GLY A N 1
ATOM 688 C CA . GLY A 1 92 ? -4.453 1.039 -10.608 1.00 97.00 92 GLY A CA 1
ATOM 689 C C . GLY A 1 92 ? -3.275 0.332 -11.269 1.00 97.00 92 GLY A C 1
ATOM 690 O O . GLY A 1 92 ? -3.016 0.517 -12.459 1.00 97.00 92 GLY A O 1
ATOM 691 N N . VAL A 1 93 ? -2.588 -0.530 -10.520 1.00 96.50 93 VAL A N 1
ATOM 692 C CA . VAL A 1 93 ? -1.490 -1.343 -11.058 1.00 96.50 93 VAL A CA 1
ATOM 693 C C . VAL A 1 93 ? -2.014 -2.409 -12.026 1.00 96.50 93 VAL A C 1
ATOM 695 O O . VAL A 1 93 ? -1.440 -2.579 -13.100 1.00 96.50 93 VAL A O 1
ATOM 698 N N . MET A 1 94 ? -3.150 -3.053 -11.721 1.00 94.56 94 MET A N 1
ATOM 699 C CA . MET A 1 94 ? -3.821 -3.980 -12.650 1.00 94.56 94 MET A CA 1
ATOM 700 C C . MET A 1 94 ? -4.208 -3.307 -13.961 1.00 94.56 94 MET A C 1
ATOM 702 O O . MET A 1 94 ? -3.954 -3.860 -15.026 1.00 94.56 94 MET A O 1
ATOM 706 N N . LEU A 1 95 ? -4.752 -2.092 -13.908 1.00 94.50 95 LEU A N 1
ATOM 707 C CA . LEU A 1 95 ? -5.056 -1.321 -15.109 1.00 94.50 95 LEU A CA 1
ATOM 708 C C . LEU A 1 95 ? -3.793 -1.088 -15.952 1.00 94.50 95 LEU A C 1
ATOM 710 O O . LEU A 1 95 ? -3.840 -1.202 -17.173 1.00 94.50 95 LEU A O 1
ATOM 714 N N . GLY A 1 96 ? -2.655 -0.835 -15.298 1.00 90.44 96 GLY A N 1
ATOM 715 C CA . GLY A 1 96 ? -1.354 -0.722 -15.954 1.00 90.44 96 GLY A CA 1
ATOM 716 C C . GLY A 1 96 ? -0.968 -1.960 -16.761 1.00 90.44 96 GLY A C 1
ATOM 717 O O . GLY A 1 96 ? -0.455 -1.804 -17.863 1.00 90.44 96 GLY A O 1
ATOM 718 N N . SER A 1 97 ? -1.276 -3.162 -16.269 1.00 85.31 97 SER A N 1
ATOM 719 C CA . SER A 1 97 ? -0.966 -4.410 -16.984 1.00 85.31 97 SER A CA 1
ATOM 720 C C . SER A 1 97 ? -1.796 -4.631 -18.246 1.00 85.31 97 SER A C 1
ATOM 722 O O . SER A 1 97 ? -1.385 -5.366 -19.135 1.00 85.31 97 SER A O 1
ATOM 724 N N . VAL A 1 98 ? -2.964 -3.989 -18.342 1.00 86.75 98 VAL A N 1
ATOM 725 C CA . VAL A 1 98 ? -3.827 -4.074 -19.528 1.00 86.75 98 VAL A CA 1
ATOM 726 C C . VAL A 1 98 ? -3.413 -3.043 -20.577 1.00 86.75 98 VAL A C 1
ATOM 728 O O . VAL A 1 98 ? -3.535 -3.294 -21.773 1.00 86.75 98 VAL A O 1
ATOM 731 N N . THR A 1 99 ? -2.942 -1.867 -20.153 1.00 85.56 99 THR A N 1
ATOM 732 C CA . THR A 1 99 ? -2.635 -0.756 -21.069 1.00 85.56 99 THR A CA 1
ATOM 733 C C . THR A 1 99 ? -1.172 -0.678 -21.493 1.00 85.56 99 THR A C 1
ATOM 735 O O . THR A 1 99 ? -0.860 0.040 -22.445 1.00 85.56 99 THR A O 1
ATOM 738 N N . LYS A 1 100 ? -0.262 -1.359 -20.791 1.00 84.69 100 LYS A N 1
ATOM 739 C CA . LYS A 1 100 ? 1.186 -1.301 -21.032 1.00 84.69 100 LYS A CA 1
ATOM 740 C C . LYS A 1 100 ? 1.715 -2.669 -21.462 1.00 84.69 100 LYS A C 1
ATOM 742 O O . LYS A 1 100 ? 1.022 -3.673 -21.413 1.00 84.69 100 LYS A O 1
ATOM 747 N N . THR A 1 101 ? 2.968 -2.703 -21.904 1.00 84.88 101 THR A N 1
ATOM 748 C CA . THR A 1 101 ? 3.604 -3.891 -22.500 1.00 84.88 101 THR A CA 1
ATOM 749 C C . THR A 1 101 ? 4.173 -4.883 -21.476 1.00 84.88 101 THR A C 1
ATOM 751 O O . THR A 1 101 ? 5.012 -5.702 -21.837 1.00 84.88 101 THR A O 1
ATOM 754 N N . TRP A 1 102 ? 3.784 -4.784 -20.204 1.00 87.69 102 TRP A N 1
ATOM 755 C CA . TRP A 1 102 ? 4.275 -5.624 -19.106 1.00 87.69 102 TRP A CA 1
ATOM 756 C C . TRP A 1 102 ? 3.135 -6.405 -18.453 1.00 87.69 102 TRP A C 1
ATOM 758 O O . TRP A 1 102 ? 1.982 -5.979 -18.482 1.00 87.69 102 TRP A O 1
ATOM 768 N N . SER A 1 103 ? 3.467 -7.542 -17.846 1.00 89.25 103 SER A N 1
ATOM 769 C CA . SER A 1 103 ? 2.513 -8.471 -17.237 1.00 89.25 103 SER A CA 1
ATOM 770 C C . SER A 1 103 ? 2.486 -8.346 -15.712 1.00 89.25 103 SER A C 1
ATOM 772 O O . SER A 1 103 ? 3.488 -8.021 -15.079 1.00 89.25 103 SER A O 1
ATOM 774 N N . LEU A 1 104 ? 1.351 -8.678 -15.085 1.00 89.94 104 LEU A N 1
ATOM 775 C CA . LEU A 1 104 ? 1.258 -8.794 -13.619 1.00 89.94 104 LEU A CA 1
ATOM 776 C C . LEU A 1 104 ? 2.125 -9.916 -13.047 1.00 89.94 104 LEU A C 1
ATOM 778 O O . LEU A 1 104 ? 2.488 -9.875 -11.873 1.00 89.94 104 LEU A O 1
ATOM 782 N N . THR A 1 105 ? 2.473 -10.897 -13.874 1.00 91.94 105 THR A N 1
ATOM 783 C CA . THR A 1 105 ? 3.376 -11.985 -13.501 1.00 91.94 105 THR A CA 1
ATOM 784 C C . THR A 1 105 ? 4.835 -11.539 -13.466 1.00 91.94 105 THR A C 1
ATOM 786 O O . THR A 1 105 ? 5.666 -12.265 -12.934 1.00 91.94 105 THR A O 1
ATOM 789 N N . ASP A 1 106 ? 5.174 -10.357 -13.984 1.00 93.25 106 ASP A N 1
ATOM 790 C CA . ASP A 1 106 ? 6.560 -9.899 -14.011 1.00 93.25 106 ASP A CA 1
ATOM 791 C C . ASP A 1 106 ? 7.018 -9.513 -12.591 1.00 93.25 106 ASP A C 1
ATOM 793 O O . ASP A 1 106 ? 6.372 -8.681 -11.943 1.00 93.25 106 ASP A O 1
ATOM 797 N N . PRO A 1 107 ? 8.153 -10.036 -12.086 1.00 92.88 107 PRO A N 1
ATOM 798 C CA . PRO A 1 107 ? 8.597 -9.764 -10.718 1.00 92.88 107 PRO A CA 1
ATOM 799 C C . PRO A 1 107 ? 8.702 -8.269 -10.354 1.00 92.88 107 PRO A C 1
ATOM 801 O O . PRO A 1 107 ? 8.258 -7.894 -9.265 1.00 92.88 107 PRO A O 1
ATOM 804 N N . PRO A 1 108 ? 9.205 -7.367 -11.229 1.00 92.50 108 PRO A N 1
ATOM 805 C CA . PRO A 1 108 ? 9.216 -5.932 -10.939 1.00 92.50 108 PRO A CA 1
ATOM 806 C C . PRO A 1 108 ? 7.816 -5.341 -10.740 1.00 92.50 108 PRO A C 1
ATOM 808 O O . PRO A 1 108 ? 7.651 -4.438 -9.921 1.00 92.50 108 PRO A O 1
ATOM 811 N N . ILE A 1 109 ? 6.811 -5.861 -11.452 1.00 94.44 109 ILE A N 1
ATOM 812 C CA . ILE A 1 109 ? 5.415 -5.417 -11.366 1.00 94.44 109 ILE A CA 1
ATOM 813 C C . ILE A 1 109 ? 4.749 -5.954 -10.106 1.00 94.44 109 ILE A C 1
ATOM 815 O O . ILE A 1 109 ? 4.036 -5.207 -9.442 1.00 94.44 109 ILE A O 1
ATOM 819 N N . GLN A 1 110 ? 5.029 -7.200 -9.720 1.00 95.56 110 GLN A N 1
ATOM 820 C CA . GLN A 1 110 ? 4.561 -7.751 -8.446 1.00 95.56 110 GLN A CA 1
ATOM 821 C C . GLN A 1 110 ? 5.061 -6.897 -7.271 1.00 95.56 110 GLN A C 1
ATOM 823 O O . GLN A 1 110 ? 4.285 -6.506 -6.398 1.00 95.56 110 GLN A O 1
ATOM 828 N N . LEU A 1 111 ? 6.349 -6.533 -7.273 1.00 95.44 111 LEU A N 1
ATOM 829 C CA . LEU A 1 111 ? 6.914 -5.654 -6.246 1.00 95.44 111 LEU A CA 1
ATOM 830 C C . LEU A 1 111 ? 6.340 -4.238 -6.328 1.00 95.44 111 LEU A C 1
ATOM 832 O O . LEU A 1 111 ? 5.999 -3.669 -5.290 1.00 95.44 111 LEU A O 1
ATOM 836 N N . ALA A 1 112 ? 6.177 -3.691 -7.536 1.00 95.69 112 ALA A N 1
ATOM 837 C CA . ALA A 1 112 ? 5.505 -2.412 -7.738 1.00 95.69 112 ALA A CA 1
ATOM 838 C C . ALA A 1 112 ? 4.103 -2.420 -7.124 1.00 95.69 112 ALA A C 1
ATOM 840 O O . ALA A 1 112 ? 3.773 -1.526 -6.352 1.00 95.69 112 ALA A O 1
ATOM 841 N N . ALA A 1 113 ? 3.306 -3.457 -7.382 1.00 96.75 113 ALA A N 1
ATOM 842 C CA . ALA A 1 113 ? 1.966 -3.600 -6.835 1.00 96.75 113 ALA A CA 1
ATOM 843 C C . ALA A 1 113 ? 1.970 -3.585 -5.304 1.00 96.75 113 ALA A C 1
ATOM 845 O O . ALA A 1 113 ? 1.294 -2.754 -4.697 1.00 96.75 113 ALA A O 1
ATOM 846 N N . LEU A 1 114 ? 2.789 -4.433 -4.676 1.00 97.38 114 LEU A N 1
ATOM 847 C CA . LEU A 1 114 ? 2.838 -4.544 -3.219 1.00 97.38 114 LEU A CA 1
ATOM 848 C C . LEU A 1 114 ? 3.311 -3.242 -2.552 1.00 97.38 114 LEU A C 1
ATOM 850 O O . LEU A 1 114 ? 2.682 -2.757 -1.610 1.00 97.38 114 LEU A O 1
ATOM 854 N N . PHE A 1 115 ? 4.384 -2.627 -3.049 1.00 96.69 115 PHE A N 1
ATOM 855 C CA . PHE A 1 115 ? 4.940 -1.423 -2.426 1.00 96.69 115 PHE A CA 1
ATOM 856 C C . PHE A 1 115 ? 4.214 -0.130 -2.819 1.00 96.69 115 PHE A C 1
ATOM 858 O O . PHE A 1 115 ? 4.242 0.832 -2.049 1.00 96.69 115 PHE A O 1
ATOM 865 N N . SER A 1 116 ? 3.502 -0.099 -3.952 1.00 96.62 116 SER A N 1
ATOM 866 C CA . SER A 1 116 ? 2.668 1.047 -4.351 1.00 96.62 116 SER A CA 1
ATOM 867 C C . SER A 1 116 ? 1.579 1.361 -3.330 1.00 96.62 116 SER A C 1
ATOM 869 O O . SER A 1 116 ? 1.181 2.517 -3.204 1.00 96.62 116 SER A O 1
ATOM 871 N N . THR A 1 117 ? 1.159 0.375 -2.527 1.00 97.06 117 THR A N 1
ATOM 872 C CA . THR A 1 117 ? 0.201 0.540 -1.420 1.00 97.06 117 THR A 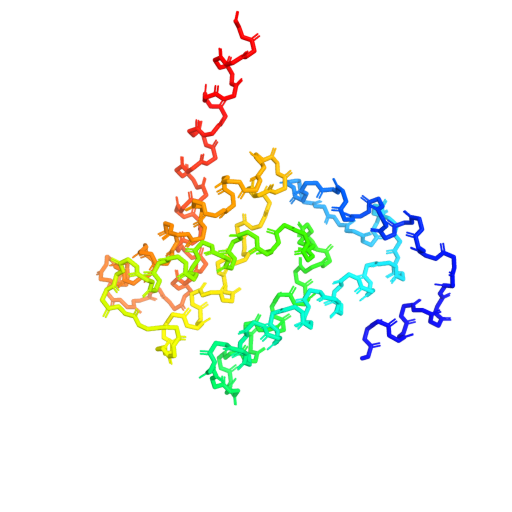CA 1
ATOM 873 C C . THR A 1 117 ? 0.641 1.580 -0.385 1.00 97.06 117 THR A C 1
ATOM 875 O O . THR A 1 117 ? -0.180 2.053 0.397 1.00 97.06 117 THR A O 1
ATOM 878 N N . THR A 1 118 ? 1.906 2.016 -0.398 1.00 95.00 118 THR A N 1
ATOM 879 C CA . THR A 1 118 ? 2.357 3.215 0.324 1.00 95.00 118 THR A CA 1
ATOM 880 C C . THR A 1 118 ? 1.521 4.463 0.002 1.00 95.00 118 THR A C 1
ATOM 882 O O . THR A 1 118 ? 1.329 5.317 0.860 1.00 95.00 118 THR A O 1
ATOM 885 N N . LEU A 1 119 ? 0.941 4.525 -1.200 1.00 96.81 119 LEU A N 1
ATOM 886 C CA . LEU A 1 119 ? 0.075 5.600 -1.683 1.00 96.81 119 LEU A CA 1
ATOM 887 C C . LEU A 1 119 ? -1.395 5.445 -1.270 1.00 96.81 119 LEU A C 1
ATOM 889 O O . LEU A 1 119 ? -2.211 6.290 -1.629 1.00 96.81 119 LEU A O 1
ATOM 893 N N . ALA A 1 120 ? -1.753 4.406 -0.512 1.00 96.69 120 ALA A N 1
ATOM 894 C CA . ALA A 1 120 ? -3.125 4.168 -0.068 1.00 96.69 120 ALA A CA 1
ATOM 895 C C . ALA A 1 120 ? -3.799 5.377 0.621 1.00 96.69 120 ALA A C 1
ATOM 897 O O . ALA A 1 120 ? -4.980 5.612 0.351 1.00 96.69 120 ALA A O 1
ATOM 898 N N . PRO A 1 121 ? -3.095 6.229 1.398 1.00 95.12 121 PRO A N 1
ATOM 899 C CA . PRO A 1 121 ? -3.691 7.453 1.934 1.00 95.12 121 PRO A CA 1
ATOM 900 C C . PRO A 1 121 ? -4.235 8.429 0.877 1.00 95.12 121 PRO A C 1
ATOM 902 O O . PRO A 1 121 ? -5.172 9.173 1.160 1.00 95.12 121 PRO A O 1
ATOM 905 N N . ILE A 1 122 ? -3.715 8.413 -0.360 1.00 96.31 122 ILE A N 1
ATOM 906 C CA . ILE A 1 122 ? -4.278 9.208 -1.466 1.00 96.31 122 ILE A CA 1
ATOM 907 C C . ILE A 1 122 ? -5.701 8.740 -1.773 1.00 96.31 122 ILE A C 1
ATOM 909 O O . ILE A 1 122 ? -6.598 9.564 -1.937 1.00 96.31 122 ILE A O 1
ATOM 913 N N . ALA A 1 123 ? -5.924 7.426 -1.807 1.00 96.56 123 ALA A N 1
ATOM 914 C CA . ALA A 1 123 ? -7.249 6.868 -2.030 1.00 96.56 123 ALA A CA 1
ATOM 915 C C . ALA A 1 123 ? -8.209 7.172 -0.874 1.00 96.56 123 ALA A C 1
ATOM 917 O O . ALA A 1 123 ? -9.388 7.440 -1.102 1.00 96.56 123 ALA A O 1
ATOM 918 N N . GLY A 1 124 ? -7.700 7.138 0.361 1.00 93.62 124 GLY A N 1
ATOM 919 C CA . GLY A 1 124 ? -8.482 7.454 1.553 1.00 93.62 124 GLY A CA 1
ATOM 920 C C . GLY A 1 124 ? -8.894 8.926 1.638 1.00 93.62 124 GLY A C 1
ATOM 921 O O . GLY A 1 124 ? -10.016 9.214 2.037 1.00 93.62 124 GLY A O 1
ATOM 922 N N . GLU A 1 125 ? -8.020 9.861 1.251 1.00 93.81 125 GLU A N 1
ATOM 923 C CA . GLU A 1 125 ? -8.297 11.305 1.340 1.00 93.81 125 GLU A CA 1
ATOM 924 C C . GLU A 1 125 ? -9.036 11.860 0.116 1.00 93.81 125 GLU A C 1
ATOM 926 O O . GLU A 1 125 ? -9.957 12.667 0.247 1.00 93.81 125 GLU A O 1
ATOM 931 N N . PHE A 1 126 ? -8.604 11.470 -1.084 1.00 94.38 126 PHE A N 1
ATOM 932 C CA . PHE A 1 126 ? -9.070 12.051 -2.347 1.00 94.38 126 PHE A CA 1
ATOM 933 C C . PHE A 1 126 ? -10.031 11.133 -3.109 1.00 94.38 126 PHE A C 1
ATOM 935 O O . PHE A 1 126 ? -10.510 11.489 -4.184 1.00 94.38 126 PHE A O 1
ATOM 942 N N . GLY A 1 127 ? -10.337 9.963 -2.550 1.00 95.00 127 GLY A N 1
ATOM 943 C CA . GLY A 1 127 ? -11.295 9.014 -3.095 1.00 95.00 127 GLY A CA 1
ATOM 944 C C . GLY A 1 127 ? -10.678 7.945 -3.996 1.00 95.00 127 GLY A C 1
ATOM 945 O O . GLY A 1 127 ? -9.516 7.986 -4.406 1.00 95.00 127 GLY A O 1
ATOM 946 N N . TRP A 1 128 ? -11.508 6.958 -4.331 1.00 96.31 128 TRP A N 1
ATOM 947 C CA . TRP A 1 128 ? -11.091 5.733 -5.014 1.00 96.31 128 TRP A CA 1
ATOM 948 C C . TRP A 1 128 ? -10.389 5.978 -6.354 1.00 96.31 128 TRP A C 1
ATOM 950 O O . TRP A 1 128 ? -9.370 5.354 -6.643 1.00 96.31 128 TRP A O 1
ATOM 960 N N . MET A 1 129 ? -10.902 6.914 -7.160 1.00 96.75 129 MET A N 1
ATOM 961 C CA . MET A 1 129 ? -10.334 7.236 -8.474 1.00 96.75 129 MET A CA 1
ATOM 962 C C . MET A 1 129 ? -8.915 7.799 -8.369 1.00 96.75 129 MET A C 1
ATOM 964 O O . MET A 1 129 ? -8.053 7.428 -9.163 1.00 96.75 129 MET A O 1
ATOM 968 N N . ALA A 1 130 ? -8.652 8.640 -7.365 1.00 96.94 130 ALA A N 1
ATOM 969 C CA . ALA A 1 130 ? -7.311 9.146 -7.099 1.00 96.94 130 ALA A CA 1
ATOM 970 C C . ALA A 1 130 ? -6.360 8.012 -6.687 1.00 96.94 130 ALA A C 1
ATOM 972 O O . ALA A 1 130 ? -5.204 8.002 -7.101 1.00 96.94 130 ALA A O 1
ATOM 973 N N . GLY A 1 131 ? -6.860 7.018 -5.947 1.00 97.56 131 GLY A N 1
ATOM 974 C CA . GLY A 1 131 ? -6.120 5.795 -5.640 1.00 97.56 131 GLY A CA 1
ATOM 975 C C . GLY A 1 131 ? -5.748 4.983 -6.884 1.00 97.56 131 GLY A C 1
ATOM 976 O O . GLY A 1 131 ? -4.580 4.655 -7.084 1.00 97.56 131 GLY A O 1
ATOM 977 N N . VAL A 1 132 ? -6.717 4.711 -7.763 1.00 98.25 132 VAL A N 1
ATOM 978 C CA . VAL A 1 132 ? -6.466 4.007 -9.036 1.00 98.25 132 VAL A CA 1
ATOM 979 C C . VAL A 1 132 ? -5.429 4.759 -9.870 1.00 98.25 132 VAL A C 1
ATOM 981 O O . VAL A 1 132 ? -4.471 4.161 -10.358 1.00 98.25 132 VAL A O 1
ATOM 984 N N . LEU A 1 133 ? -5.563 6.082 -9.975 1.00 97.69 133 LEU A N 1
ATOM 985 C CA . LEU A 1 133 ? -4.596 6.920 -10.677 1.00 97.69 133 LEU A CA 1
ATOM 986 C C . LEU A 1 133 ? -3.197 6.837 -10.044 1.00 97.69 133 LEU A C 1
ATOM 988 O O . LEU A 1 133 ? -2.208 6.692 -10.761 1.00 97.69 133 LEU A O 1
ATOM 992 N N . ALA A 1 134 ? -3.108 6.885 -8.714 1.00 98.00 134 ALA A N 1
ATOM 993 C CA . ALA A 1 134 ? -1.846 6.809 -7.987 1.00 98.00 134 ALA A CA 1
ATOM 994 C C . ALA A 1 134 ? -1.118 5.477 -8.223 1.00 98.00 134 ALA A C 1
ATOM 996 O O . ALA A 1 134 ? 0.066 5.487 -8.559 1.00 98.00 134 ALA A O 1
ATOM 997 N N . GLY A 1 135 ? -1.822 4.342 -8.128 1.00 97.62 135 GLY A N 1
ATOM 998 C CA . GLY A 1 135 ? -1.254 3.025 -8.439 1.00 97.62 135 GLY A CA 1
ATOM 999 C C . GLY A 1 135 ? -0.831 2.899 -9.906 1.00 97.62 135 GLY A C 1
ATOM 1000 O O . GLY A 1 135 ? 0.270 2.437 -10.217 1.00 97.62 135 GLY A O 1
ATOM 1001 N N . TYR A 1 136 ? -1.662 3.400 -10.825 1.00 97.00 136 TYR A N 1
ATOM 1002 C CA . TYR A 1 136 ? -1.365 3.392 -12.256 1.00 97.00 136 TYR A CA 1
ATOM 1003 C C . TYR A 1 136 ? -0.100 4.187 -12.604 1.00 97.00 136 TYR A C 1
ATOM 1005 O O . TYR A 1 136 ? 0.739 3.710 -13.375 1.00 97.00 136 TYR A O 1
ATOM 1013 N N . ILE A 1 137 ? 0.065 5.382 -12.031 1.00 96.94 137 ILE A N 1
ATOM 1014 C CA . ILE A 1 137 ? 1.248 6.222 -12.251 1.00 96.94 137 ILE A CA 1
ATOM 1015 C C . ILE A 1 137 ? 2.470 5.606 -11.571 1.00 96.94 137 ILE A C 1
ATOM 1017 O O . ILE A 1 137 ? 3.521 5.517 -12.204 1.00 96.94 137 ILE A O 1
ATOM 1021 N N . HIS A 1 138 ? 2.344 5.123 -10.330 1.00 97.56 138 HIS A N 1
ATOM 1022 C CA . HIS A 1 138 ? 3.449 4.472 -9.617 1.00 97.56 138 HIS A CA 1
ATOM 1023 C C . HIS A 1 138 ? 4.047 3.314 -10.413 1.00 97.56 138 HIS A C 1
ATOM 1025 O O . HIS A 1 138 ? 5.262 3.294 -10.611 1.00 97.56 138 HIS A O 1
ATOM 1031 N N . SER A 1 139 ? 3.202 2.437 -10.970 1.00 93.94 139 SER A N 1
ATOM 1032 C CA . SER A 1 139 ? 3.661 1.317 -11.805 1.00 93.94 139 SER A CA 1
ATOM 1033 C C . SER A 1 139 ? 4.472 1.760 -13.031 1.00 93.94 139 SER A C 1
ATOM 1035 O O . SER A 1 139 ? 5.361 1.038 -13.464 1.00 93.94 139 SER A O 1
ATOM 1037 N N . SER A 1 140 ? 4.225 2.956 -13.583 1.00 92.69 140 SER A N 1
ATOM 1038 C CA . SER A 1 140 ? 5.090 3.532 -14.626 1.00 92.69 140 SER A CA 1
ATOM 1039 C C . SER A 1 140 ? 6.386 4.094 -14.053 1.00 92.69 140 SER A C 1
ATOM 1041 O O . SER A 1 140 ? 7.461 3.859 -14.596 1.00 92.69 140 SER A O 1
ATOM 1043 N N . VAL A 1 141 ? 6.289 4.880 -12.981 1.00 94.88 141 VAL A N 1
ATOM 1044 C CA . VAL A 1 141 ? 7.423 5.631 -12.431 1.00 94.88 141 VAL A CA 1
ATOM 1045 C C . VAL A 1 141 ? 8.504 4.684 -11.922 1.00 94.88 141 VAL A C 1
ATOM 1047 O O . VAL A 1 141 ? 9.678 4.869 -12.240 1.00 94.88 141 VAL A O 1
ATOM 1050 N N . VAL A 1 142 ? 8.121 3.636 -11.192 1.00 94.12 142 VAL A N 1
ATOM 1051 C CA . VAL A 1 142 ? 9.073 2.698 -10.583 1.00 94.12 142 VAL A CA 1
ATOM 1052 C C . VAL A 1 142 ? 9.921 1.948 -11.613 1.00 94.12 142 VAL A C 1
ATOM 1054 O O . VAL A 1 142 ? 11.094 1.682 -11.356 1.00 94.12 142 VAL A O 1
ATOM 1057 N N . LEU A 1 143 ? 9.369 1.665 -12.796 1.00 90.81 143 LEU A N 1
ATOM 1058 C CA . LEU A 1 143 ? 10.084 0.978 -13.876 1.00 90.81 143 LEU A CA 1
ATOM 1059 C C . LEU A 1 143 ? 11.088 1.879 -14.602 1.00 90.81 143 LEU A C 1
ATOM 1061 O O . LEU A 1 143 ? 12.012 1.376 -15.229 1.00 90.81 143 LEU A O 1
ATOM 1065 N N . ASN A 1 144 ? 10.918 3.200 -14.523 1.00 90.75 144 ASN A N 1
ATOM 1066 C CA . ASN A 1 144 ? 11.722 4.154 -15.290 1.00 90.75 144 ASN A CA 1
ATOM 1067 C C . ASN A 1 144 ? 12.738 4.907 -14.427 1.00 90.75 144 ASN A C 1
ATOM 1069 O O . ASN A 1 144 ? 13.819 5.256 -14.897 1.00 90.75 144 ASN A O 1
ATOM 1073 N N . VAL A 1 145 ? 12.433 5.139 -13.148 1.00 91.06 145 VAL A N 1
ATOM 1074 C CA . VAL A 1 145 ? 13.303 5.947 -12.285 1.00 91.06 145 VAL A CA 1
ATOM 1075 C C . VAL A 1 145 ? 14.604 5.234 -11.894 1.00 91.06 145 VAL A C 1
ATOM 1077 O O . VAL A 1 145 ? 15.583 5.899 -11.558 1.00 91.06 145 VAL A O 1
ATOM 1080 N N . GLY A 1 146 ? 14.658 3.904 -12.043 1.00 87.19 146 GLY A N 1
ATOM 1081 C CA . GLY A 1 146 ? 15.869 3.097 -11.860 1.00 87.19 146 GLY A CA 1
ATOM 1082 C C . GLY A 1 146 ? 17.085 3.635 -12.621 1.00 87.19 146 GLY A C 1
ATOM 1083 O O . GLY A 1 146 ? 18.208 3.630 -12.112 1.00 87.19 146 GLY A O 1
ATOM 1084 N N . VAL A 1 147 ? 16.833 4.156 -13.827 1.00 89.31 147 VAL A N 1
ATOM 1085 C CA . VAL A 1 147 ? 17.846 4.750 -14.708 1.00 89.31 147 VAL A CA 1
ATOM 1086 C C . VAL A 1 147 ? 18.368 6.071 -14.144 1.00 89.31 147 VAL A C 1
ATOM 1088 O O . VAL A 1 147 ? 19.570 6.319 -14.191 1.00 89.31 147 VAL A O 1
ATOM 1091 N N . LEU A 1 148 ? 17.497 6.899 -13.558 1.00 88.75 148 LEU A N 1
ATOM 1092 C CA . LEU A 1 148 ? 17.864 8.232 -13.061 1.00 88.75 148 LEU A CA 1
ATOM 1093 C C . LEU A 1 148 ? 18.86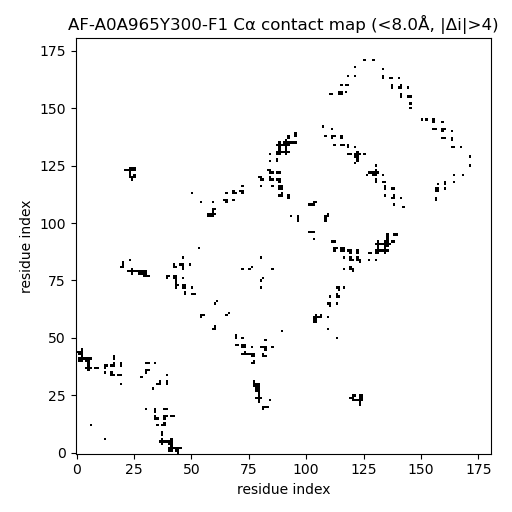0 8.178 -11.904 1.00 88.75 148 LEU A C 1
ATOM 1095 O O . LEU A 1 148 ? 19.671 9.083 -11.745 1.00 88.75 148 LEU A O 1
ATOM 1099 N N . HIS A 1 149 ? 18.806 7.116 -11.103 1.00 90.06 149 HIS A N 1
ATOM 1100 C CA . HIS A 1 149 ? 19.740 6.895 -10.005 1.00 90.06 149 HIS A CA 1
ATOM 1101 C C . HIS A 1 149 ? 20.770 5.796 -10.309 1.00 90.06 149 HIS A C 1
ATOM 1103 O O . HIS A 1 149 ? 21.401 5.297 -9.378 1.00 90.06 149 HIS A O 1
ATOM 1109 N N . ALA A 1 150 ? 20.904 5.368 -11.572 1.00 89.56 150 ALA A N 1
ATOM 1110 C CA . ALA A 1 150 ? 21.850 4.345 -12.037 1.00 89.56 150 ALA A CA 1
ATOM 1111 C C . ALA A 1 150 ? 21.906 3.072 -11.159 1.00 89.56 150 ALA A C 1
ATOM 1113 O O . ALA A 1 150 ? 22.967 2.496 -10.943 1.00 89.56 150 ALA A O 1
ATOM 1114 N N . GLY A 1 151 ? 20.767 2.652 -10.597 1.00 86.69 151 GLY A N 1
ATOM 1115 C CA . GLY A 1 151 ? 20.699 1.492 -9.697 1.00 86.69 151 GLY A CA 1
ATOM 1116 C C . GLY A 1 151 ? 21.249 1.687 -8.272 1.00 86.69 151 GLY A C 1
ATOM 1117 O O . GLY A 1 151 ? 21.107 0.779 -7.460 1.00 86.69 151 GLY A O 1
ATOM 1118 N N . PHE A 1 152 ? 21.798 2.854 -7.912 1.00 90.69 152 PHE A N 1
ATOM 1119 C CA . PHE A 1 152 ? 22.335 3.101 -6.561 1.00 90.69 152 PHE A CA 1
ATOM 1120 C C . PHE A 1 152 ? 21.261 3.188 -5.466 1.00 90.69 152 PHE A C 1
ATOM 1122 O O . PHE A 1 152 ? 21.544 2.931 -4.297 1.00 90.69 152 PHE A O 1
ATOM 1129 N N . ASN A 1 153 ? 20.020 3.530 -5.821 1.00 90.94 153 ASN A N 1
ATOM 1130 C CA . ASN A 1 153 ? 18.907 3.530 -4.882 1.00 90.94 153 ASN A CA 1
ATOM 1131 C C . ASN A 1 153 ? 18.240 2.149 -4.813 1.00 90.94 153 ASN A C 1
ATOM 1133 O O . ASN A 1 153 ? 17.393 1.800 -5.637 1.00 90.94 153 ASN A O 1
ATOM 1137 N N . LEU A 1 154 ? 18.588 1.386 -3.776 1.00 86.12 154 LEU A N 1
ATOM 1138 C CA . LEU A 1 154 ? 17.999 0.072 -3.505 1.00 86.12 154 LEU A CA 1
ATOM 1139 C C . LEU A 1 154 ? 16.524 0.157 -3.066 1.00 86.12 154 LEU A C 1
ATOM 1141 O O . LEU A 1 154 ? 15.771 -0.798 -3.239 1.00 86.12 154 LEU A O 1
ATOM 1145 N N . TYR A 1 155 ? 16.078 1.314 -2.563 1.00 88.75 155 TYR A N 1
ATOM 1146 C CA . TYR A 1 155 ? 14.694 1.575 -2.150 1.00 88.75 155 TYR A CA 1
ATOM 1147 C C . TYR A 1 155 ? 13.856 2.203 -3.276 1.00 88.75 155 TYR A C 1
ATOM 1149 O O . TYR A 1 155 ? 13.008 3.066 -3.033 1.00 88.75 155 TYR A O 1
ATOM 1157 N N . ASN A 1 156 ? 14.067 1.752 -4.516 1.00 94.19 156 ASN A N 1
ATOM 1158 C CA . ASN A 1 156 ? 13.436 2.300 -5.721 1.00 94.19 156 ASN A CA 1
ATOM 1159 C C . ASN A 1 156 ? 11.902 2.425 -5.608 1.00 94.19 156 ASN A C 1
ATOM 1161 O O . ASN A 1 156 ? 11.326 3.461 -5.928 1.00 94.19 156 ASN A O 1
ATOM 1165 N N . ASN A 1 157 ? 11.231 1.400 -5.076 1.00 94.69 157 ASN A N 1
ATOM 1166 C CA . ASN A 1 157 ? 9.775 1.400 -4.901 1.00 94.69 157 ASN A CA 1
ATOM 1167 C C . ASN A 1 157 ? 9.270 2.516 -3.974 1.00 94.69 157 ASN A C 1
ATOM 1169 O O . ASN A 1 157 ? 8.287 3.193 -4.292 1.00 94.69 157 ASN A O 1
ATOM 1173 N N . GLY A 1 158 ? 9.948 2.711 -2.839 1.00 94.00 158 GLY A N 1
ATOM 1174 C CA . GLY A 1 158 ? 9.622 3.766 -1.882 1.00 94.00 158 GLY A CA 1
ATOM 1175 C C . GLY A 1 158 ? 9.919 5.152 -2.448 1.00 94.00 158 GLY A C 1
ATOM 1176 O O . GLY A 1 158 ? 9.098 6.056 -2.319 1.00 94.00 158 GLY A O 1
ATOM 1177 N N . PHE A 1 159 ? 11.042 5.299 -3.154 1.00 95.06 159 PHE A N 1
ATOM 1178 C CA . PHE A 1 159 ? 11.407 6.540 -3.837 1.00 95.06 159 PHE A CA 1
ATOM 1179 C C . PHE A 1 159 ? 10.399 6.926 -4.925 1.00 95.06 159 PHE A C 1
ATOM 1181 O O . PHE A 1 159 ? 9.916 8.058 -4.947 1.00 95.06 159 PHE A O 1
ATOM 1188 N N . ALA A 1 160 ? 10.005 5.969 -5.770 1.00 96.38 160 ALA A N 1
ATOM 1189 C CA . ALA A 1 160 ? 8.944 6.149 -6.753 1.00 96.38 160 ALA A CA 1
ATOM 1190 C C . ALA A 1 160 ? 7.620 6.559 -6.092 1.00 96.38 160 ALA A C 1
ATOM 1192 O O . ALA A 1 160 ? 6.980 7.504 -6.548 1.00 96.38 160 ALA A O 1
ATOM 1193 N N . GLY A 1 161 ? 7.245 5.916 -4.980 1.00 96.56 161 GLY A N 1
ATOM 1194 C CA . GLY A 1 161 ? 6.094 6.314 -4.164 1.00 96.56 161 GLY A CA 1
ATOM 1195 C C . GLY A 1 161 ? 6.180 7.763 -3.687 1.00 96.56 161 GLY A C 1
ATOM 1196 O O . GLY A 1 161 ? 5.237 8.526 -3.878 1.00 96.56 161 GLY A O 1
ATOM 1197 N N . GLY A 1 162 ? 7.327 8.171 -3.145 1.00 95.56 162 GLY A N 1
ATOM 1198 C CA . GLY A 1 162 ? 7.560 9.545 -2.700 1.00 95.56 162 GLY A CA 1
ATOM 1199 C C . GLY A 1 162 ? 7.381 10.573 -3.819 1.00 95.56 162 GLY A C 1
ATOM 1200 O O . GLY A 1 162 ? 6.674 11.559 -3.629 1.00 95.56 162 GLY A O 1
ATOM 1201 N N . MET A 1 163 ? 7.942 10.323 -5.005 1.00 96.31 163 MET A N 1
ATOM 1202 C CA . MET A 1 163 ? 7.769 11.219 -6.158 1.00 96.31 163 MET A CA 1
ATOM 1203 C C . MET A 1 163 ? 6.313 11.294 -6.624 1.00 96.31 163 MET A C 1
ATOM 1205 O O . MET A 1 163 ? 5.803 12.383 -6.883 1.00 96.31 163 MET A O 1
ATOM 1209 N N . VAL A 1 164 ? 5.631 10.147 -6.716 1.00 97.62 164 VAL A N 1
ATOM 1210 C CA . VAL A 1 164 ? 4.220 10.090 -7.122 1.00 97.62 164 VAL A CA 1
ATOM 1211 C C . VAL A 1 164 ? 3.362 10.892 -6.146 1.00 97.62 164 VAL A C 1
ATOM 1213 O O . VAL A 1 164 ? 2.549 11.703 -6.582 1.00 97.62 164 VAL A O 1
ATOM 1216 N N . ALA A 1 165 ? 3.575 10.728 -4.838 1.00 96.31 165 ALA A N 1
ATOM 1217 C CA . ALA A 1 165 ? 2.870 11.492 -3.814 1.00 96.31 165 ALA A CA 1
ATOM 1218 C C . ALA A 1 165 ? 3.183 12.996 -3.889 1.00 96.31 165 ALA A C 1
ATOM 1220 O O . ALA A 1 165 ? 2.259 13.807 -3.861 1.00 96.31 165 ALA A O 1
ATOM 1221 N N . ALA A 1 166 ? 4.459 13.367 -4.041 1.00 96.38 166 ALA A N 1
ATOM 1222 C CA . ALA A 1 166 ? 4.900 14.760 -4.118 1.00 96.38 166 ALA A CA 1
ATOM 1223 C C . ALA A 1 166 ? 4.286 15.523 -5.303 1.00 96.38 166 ALA A C 1
ATOM 1225 O O . ALA A 1 166 ? 4.098 16.733 -5.218 1.00 96.38 166 ALA A O 1
ATOM 1226 N N . ILE A 1 167 ? 3.952 14.825 -6.391 1.00 96.12 167 ILE A N 1
ATOM 1227 C CA . ILE A 1 167 ? 3.296 15.412 -7.564 1.00 96.12 167 ILE A CA 1
ATOM 1228 C C . ILE A 1 167 ? 1.771 15.352 -7.432 1.00 96.12 167 ILE A C 1
ATOM 1230 O O . ILE A 1 167 ? 1.092 16.357 -7.636 1.00 96.12 167 ILE A O 1
ATOM 1234 N N . LEU A 1 168 ? 1.208 14.184 -7.104 1.00 96.38 168 LEU A N 1
ATOM 1235 C CA . LEU A 1 168 ? -0.242 13.990 -7.119 1.00 96.38 168 LEU A CA 1
ATOM 1236 C C . LEU A 1 168 ? -0.955 14.726 -5.991 1.00 96.38 168 LEU A C 1
ATOM 1238 O O . LEU A 1 168 ? -2.021 15.282 -6.237 1.00 96.38 168 LEU A O 1
ATOM 1242 N N . VAL A 1 169 ? -0.402 14.750 -4.7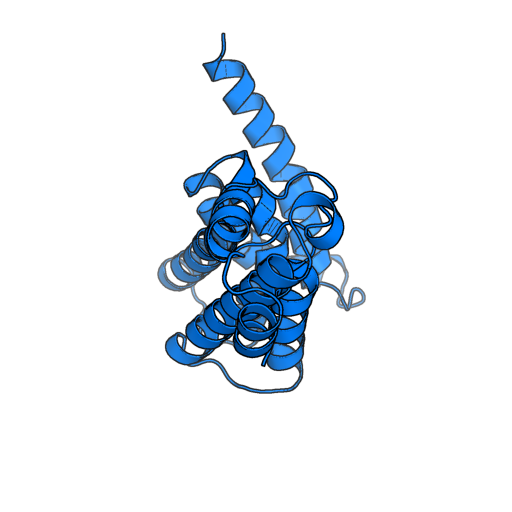75 1.00 95.25 169 VAL A N 1
ATOM 1243 C CA . VAL A 1 169 ? -1.089 15.358 -3.625 1.00 95.25 169 VAL A CA 1
ATOM 1244 C C . VAL A 1 169 ? -1.348 16.856 -3.854 1.00 95.25 169 VAL A C 1
ATOM 1246 O O . VAL A 1 169 ? -2.516 17.244 -3.777 1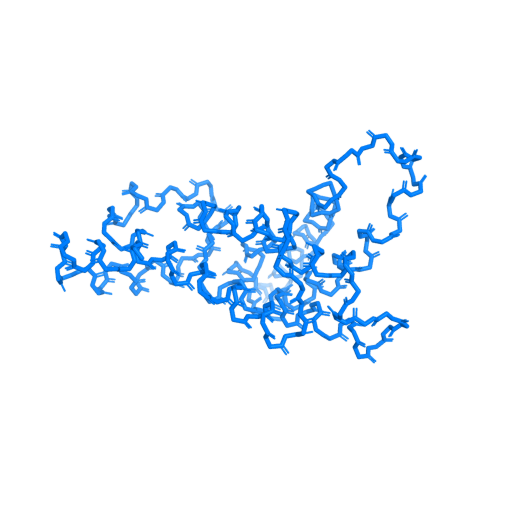.00 95.25 169 VAL A O 1
ATOM 1249 N N . PRO A 1 170 ? -0.357 17.693 -4.236 1.00 95.38 170 PRO A N 1
ATOM 1250 C CA . PRO A 1 170 ? -0.612 19.109 -4.519 1.00 95.38 170 PRO A CA 1
ATOM 1251 C C . PRO A 1 170 ? -1.593 19.335 -5.675 1.00 95.38 170 PRO A C 1
ATOM 1253 O O . PRO A 1 170 ? -2.411 20.253 -5.626 1.00 95.38 170 PRO A O 1
ATOM 1256 N N . LEU A 1 171 ? -1.546 18.495 -6.717 1.00 95.06 171 LEU A N 1
ATOM 1257 C CA . LEU A 1 171 ? -2.473 18.596 -7.847 1.00 95.06 171 LEU A CA 1
ATOM 1258 C C . LEU A 1 171 ? -3.912 18.299 -7.416 1.00 95.06 171 LEU A C 1
ATOM 1260 O O . LEU A 1 171 ? -4.816 19.079 -7.713 1.00 95.06 171 LEU A O 1
ATOM 1264 N N . LEU A 1 172 ? -4.129 17.201 -6.690 1.00 94.31 172 LEU A N 1
ATOM 1265 C CA . LEU A 1 172 ? -5.452 16.814 -6.195 1.00 94.31 172 LEU A CA 1
ATOM 1266 C C . LEU A 1 172 ? -6.021 17.863 -5.230 1.00 94.31 172 LEU A C 1
ATOM 1268 O O . LEU A 1 172 ? -7.212 18.171 -5.287 1.00 94.31 172 LEU A O 1
ATOM 1272 N N . GLU A 1 173 ? -5.178 18.469 -4.392 1.00 93.19 173 GLU A N 1
ATOM 1273 C CA . GLU A 1 173 ? -5.571 19.591 -3.532 1.00 93.19 173 GLU A CA 1
ATOM 1274 C C . GLU A 1 173 ? -5.996 20.821 -4.332 1.00 93.19 173 GLU A C 1
ATOM 1276 O O . GLU A 1 173 ? -7.039 21.411 -4.039 1.00 93.19 173 GLU A O 1
ATOM 1281 N N . ALA A 1 174 ? -5.236 21.181 -5.368 1.00 93.00 174 ALA A N 1
ATOM 1282 C CA . ALA A 1 174 ? -5.558 22.313 -6.226 1.00 93.00 174 ALA A CA 1
ATOM 1283 C C . ALA A 1 174 ? -6.902 22.127 -6.953 1.00 93.00 174 ALA A C 1
ATOM 1285 O O . ALA A 1 174 ? -7.683 23.075 -7.042 1.00 93.00 174 ALA A O 1
ATOM 1286 N N . PHE A 1 175 ? -7.207 20.917 -7.437 1.00 89.31 175 PHE A N 1
ATOM 1287 C CA . PHE A 1 175 ? -8.495 20.625 -8.077 1.00 89.31 175 PHE A CA 1
ATOM 1288 C C . PHE A 1 175 ? -9.659 20.631 -7.082 1.00 89.31 175 PHE A C 1
ATOM 1290 O O . PHE A 1 175 ? -10.675 21.273 -7.345 1.00 89.31 175 PHE A O 1
ATOM 1297 N N . 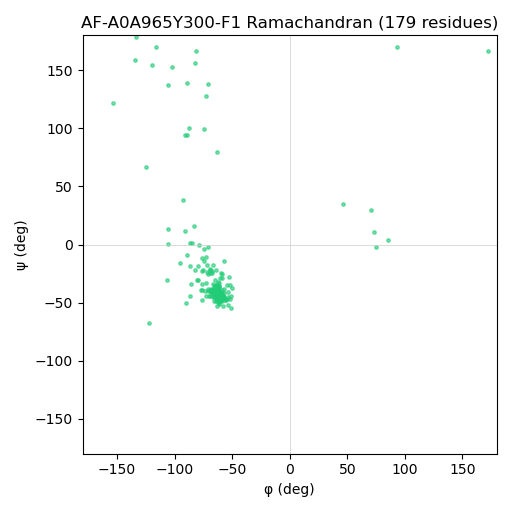ARG A 1 176 ? -9.496 20.021 -5.902 1.00 86.12 176 ARG A N 1
ATOM 1298 C CA . ARG A 1 176 ? -10.520 20.042 -4.841 1.00 86.12 176 ARG A CA 1
ATOM 1299 C C . ARG A 1 176 ? -10.822 21.464 -4.357 1.00 86.12 176 ARG A C 1
ATOM 1301 O O . ARG A 1 176 ? -11.964 21.787 -4.044 1.00 86.12 176 ARG A O 1
ATOM 1308 N N . GLY A 1 177 ? -9.806 22.328 -4.301 1.00 70.31 177 GLY A N 1
ATOM 1309 C CA . GLY A 1 177 ? -9.961 23.743 -3.956 1.00 70.31 177 GLY A CA 1
ATOM 1310 C C . GLY A 1 177 ? -10.728 24.564 -5.001 1.00 70.31 177 GLY A C 1
ATOM 1311 O O . GLY A 1 177 ? -11.322 25.579 -4.643 1.00 70.31 177 GLY A O 1
ATOM 1312 N N . ARG A 1 178 ? -10.753 24.129 -6.269 1.00 63.34 178 ARG A N 1
ATOM 1313 C CA . ARG A 1 178 ? -11.546 24.760 -7.340 1.00 63.34 178 ARG A CA 1
ATOM 1314 C C . ARG A 1 178 ? -13.013 24.345 -7.324 1.00 63.34 178 ARG A C 1
ATOM 1316 O O . ARG A 1 178 ? -13.842 25.148 -7.705 1.00 63.34 178 ARG A O 1
ATOM 1323 N N . GLU A 1 179 ? -13.325 23.131 -6.879 1.00 59.62 179 GLU A N 1
ATOM 1324 C CA . GLU A 1 179 ? -14.705 22.621 -6.806 1.00 59.62 179 GLU A CA 1
ATOM 1325 C C . GLU A 1 179 ? -15.498 23.208 -5.623 1.00 59.62 179 GLU A C 1
ATOM 1327 O O . GLU A 1 179 ? -16.723 23.256 -5.644 1.00 59.62 179 GLU A O 1
ATOM 1332 N N . LYS A 1 180 ? -14.799 23.683 -4.583 1.00 54.06 180 LYS A N 1
ATOM 1333 C CA . LYS A 1 180 ? -15.398 24.352 -3.414 1.00 54.06 180 LYS A CA 1
ATOM 1334 C C . LYS A 1 180 ? -15.605 25.869 -3.586 1.00 54.06 180 LYS A C 1
ATOM 1336 O O . LYS A 1 180 ? -16.024 26.512 -2.624 1.00 54.06 180 LYS A O 1
ATOM 1341 N N . ARG A 1 181 ? -15.259 26.443 -4.742 1.00 43.53 181 ARG A N 1
ATOM 1342 C CA . ARG A 1 181 ? -15.460 27.860 -5.091 1.00 43.53 181 ARG A CA 1
ATOM 1343 C C . ARG A 1 181 ? -16.538 27.985 -6.153 1.00 43.53 181 ARG A C 1
ATOM 1345 O O . ARG A 1 181 ? -17.295 28.971 -6.057 1.00 43.53 181 ARG A O 1
#